Protein AF-A0A7S2XH56-F1 (afdb_monomer)

pLDDT: mean 71.27, std 20.89, range [29.27, 97.31]

Radius of gyration: 26.7 Å; Cα contacts (8 Å, |Δi|>4): 269; chains: 1; bounding box: 73×49×71 Å

Nearest PDB structures (foldseek):
  6hc2-assembly4_S  TM=4.307E-01  e=1.467E+00  Homo sapiens
  4wnd-assembly1_A  TM=3.793E-01  e=2.351E+00  Homo sapiens
  3ro2-assembly1_A  TM=2.977E-01  e=1.668E+00  Mus musculus
  3j8c-assembly1_A  TM=3.455E-01  e=1.741E+00  Homo sapiens

Sequence (340 aa):
AINAATWHARLLELTGRACGARCLLEIKSLASSSSAAAAATAAAEEEDEGGSAAAAAAARHLEMLRDPRLRSRSLEIASEVGAEIARCGGCQESVRWVESLAAECEPHVLRCAIEAVMEALVDHHHPHHHHHHHHDHHHQESPTSPTDIMYAKACELGVVPPIPSGMVRAQIRQAARMHNFKEAELRYDRALADGKMPPGDPRWLPVFRDLIHECAGVGFFDDARRWFARIRADARLAPDAASYEAAVLATDDLARAEALAREMSEDAGHELTAAVCEHVLELCCLHGSHDYDDAGVSSGGSAGSSGSRLSGVRREWKAKLKEISCSGSSAGGPGAGGAG

Foldseek 3Di:
DVVVVVVLVVVLVVVLVVLLVVLVVVLVVVLVPPPVLVVLVVVQVPDPDPPNPVSVLVNVVNVLCVPPVLVVVLSVLLSVLLVLCVVPQLDVVSLVVLVVCCVVDDLSSSQSSLVSNLVSVLVPPPDPDDDDDDDDDDDDDDPPGSNNVNVVSSCVVVSYPPDALVSLLSVLLSCLLVVNNVVSVVSVVVCVVVCNDVQLDQVCLVSLLSNLQSCQVVLVLVSSVVSLVSQVVRPSRDNDLSSLLSNLSSDLDLVVNVVSQCCCCPVVVHQDDLSSLVSSLVSLVVVVVVVPPPPPDDDDDDPPPDVVVSVVSNVVSVVSSVVNVVVVVPPDDDPPDDDD

Structure (mmCIF, N/CA/C/O backbone):
data_AF-A0A7S2XH56-F1
#
_entry.id   AF-A0A7S2XH56-F1
#
loop_
_atom_site.group_PDB
_atom_site.id
_atom_site.type_symbol
_atom_site.label_atom_id
_atom_site.label_alt_id
_atom_site.label_comp_id
_atom_site.label_asym_id
_atom_site.label_entity_id
_atom_site.label_seq_id
_atom_site.pdbx_PDB_ins_code
_atom_site.Cartn_x
_atom_site.Cartn_y
_atom_site.Cartn_z
_atom_site.occupancy
_atom_site.B_iso_or_equiv
_atom_site.auth_seq_id
_atom_site.auth_comp_id
_atom_site.auth_asym_id
_atom_site.auth_atom_id
_atom_site.pdbx_PDB_model_num
ATOM 1 N N . ALA A 1 1 ? 21.230 25.566 29.760 1.00 39.28 1 ALA A N 1
ATOM 2 C CA . ALA A 1 1 ? 20.209 24.674 30.351 1.00 39.28 1 ALA A CA 1
ATOM 3 C C . ALA A 1 1 ? 18.888 25.395 30.658 1.00 39.28 1 ALA A C 1
ATOM 5 O O . ALA A 1 1 ? 17.856 24.917 30.217 1.00 39.28 1 ALA A O 1
ATOM 6 N N . ILE A 1 2 ? 18.886 26.564 31.316 1.00 31.22 2 ILE A N 1
ATOM 7 C CA . ILE A 1 2 ? 17.643 27.251 31.746 1.00 31.22 2 ILE A CA 1
ATOM 8 C C . ILE A 1 2 ? 16.814 27.858 30.585 1.00 31.22 2 ILE A C 1
ATOM 10 O O . ILE A 1 2 ? 15.604 27.975 30.704 1.00 31.22 2 ILE A O 1
ATOM 14 N N . ASN A 1 3 ? 17.401 28.150 29.416 1.00 35.34 3 ASN A N 1
ATOM 15 C CA . ASN A 1 3 ? 16.640 28.702 28.277 1.00 35.34 3 ASN A CA 1
ATOM 16 C C . ASN A 1 3 ? 15.900 27.656 27.420 1.00 35.34 3 ASN A C 1
ATOM 18 O O . ASN A 1 3 ? 14.903 28.001 26.798 1.00 35.34 3 ASN A O 1
ATOM 22 N N . ALA A 1 4 ? 16.332 26.391 27.395 1.00 29.27 4 ALA A N 1
ATOM 23 C CA . ALA A 1 4 ? 15.693 25.360 26.566 1.00 29.27 4 ALA A CA 1
ATOM 24 C C . ALA A 1 4 ? 14.376 24.857 27.180 1.00 29.27 4 ALA A C 1
ATOM 26 O O . ALA A 1 4 ? 13.398 24.678 26.462 1.00 29.27 4 ALA A O 1
ATOM 27 N N . ALA A 1 5 ? 14.323 24.711 28.509 1.00 29.47 5 ALA A N 1
ATOM 28 C CA . ALA A 1 5 ? 13.118 24.291 29.228 1.00 29.47 5 ALA A CA 1
ATOM 29 C C . ALA A 1 5 ? 11.992 25.336 29.134 1.00 29.47 5 ALA A C 1
ATOM 31 O O . ALA A 1 5 ? 10.834 24.989 28.916 1.00 29.47 5 ALA A O 1
ATOM 32 N N . THR A 1 6 ? 12.337 26.624 29.208 1.00 31.77 6 THR A N 1
ATOM 33 C CA . THR A 1 6 ? 11.374 27.729 29.091 1.00 31.77 6 THR A CA 1
ATOM 34 C C . THR A 1 6 ? 10.823 27.860 27.670 1.00 31.77 6 THR A C 1
ATOM 36 O O . THR A 1 6 ? 9.649 28.174 27.499 1.00 31.77 6 THR A O 1
ATOM 39 N N . TRP A 1 7 ? 11.637 27.568 26.647 1.00 32.09 7 TRP A N 1
ATOM 40 C CA . TRP A 1 7 ? 11.180 27.501 25.255 1.00 32.09 7 TRP A CA 1
ATOM 41 C C . TRP A 1 7 ? 10.295 26.280 24.991 1.00 32.09 7 TRP A C 1
ATOM 43 O O . TRP A 1 7 ? 9.262 26.432 24.350 1.00 32.09 7 TRP A O 1
ATOM 53 N N . HIS A 1 8 ? 10.633 25.107 25.538 1.00 32.94 8 HIS A N 1
ATOM 54 C CA . HIS A 1 8 ? 9.817 23.892 25.418 1.00 32.94 8 HIS A CA 1
ATOM 55 C C . HIS A 1 8 ? 8.444 24.054 26.090 1.00 32.94 8 HIS A C 1
ATOM 57 O O . HIS A 1 8 ? 7.424 23.730 25.492 1.00 32.94 8 HIS A O 1
ATOM 63 N N . ALA A 1 9 ? 8.401 24.642 27.291 1.00 33.31 9 ALA A N 1
ATOM 64 C CA . ALA A 1 9 ? 7.154 24.932 27.999 1.00 33.31 9 ALA A CA 1
ATOM 65 C C . ALA A 1 9 ? 6.274 25.943 27.242 1.00 33.31 9 ALA A C 1
ATOM 67 O O . ALA A 1 9 ? 5.059 25.778 27.177 1.00 33.31 9 ALA A O 1
ATOM 68 N N . ARG A 1 10 ? 6.885 26.958 26.612 1.00 32.28 10 ARG A N 1
ATOM 69 C CA . ARG A 1 10 ? 6.166 27.947 25.794 1.00 32.28 10 ARG A CA 1
ATOM 70 C C . ARG A 1 10 ? 5.665 27.354 24.476 1.00 32.28 10 ARG A C 1
ATOM 72 O O . ARG A 1 10 ? 4.589 27.728 24.024 1.00 32.28 10 ARG A O 1
ATOM 79 N N . LEU A 1 11 ? 6.421 26.431 23.874 1.00 31.81 11 LEU A N 1
ATOM 80 C CA . LEU A 1 11 ? 6.002 25.697 22.680 1.00 31.81 11 LEU A CA 1
ATOM 81 C C . LEU A 1 11 ? 4.800 24.797 22.995 1.00 31.81 11 LEU A C 1
ATOM 83 O O . LEU A 1 11 ? 3.824 24.844 22.262 1.00 31.81 11 LEU A O 1
ATOM 87 N N . LEU A 1 12 ? 4.840 24.072 24.120 1.00 37.41 12 LEU A N 1
ATOM 88 C CA . LEU A 1 12 ? 3.746 23.220 24.607 1.00 37.41 12 LEU A CA 1
ATOM 89 C C . LEU A 1 12 ? 2.485 24.024 24.975 1.00 37.41 12 LEU A C 1
ATOM 91 O O . LEU A 1 12 ? 1.369 23.598 24.687 1.00 37.41 12 LEU A O 1
ATOM 95 N N . GLU A 1 13 ? 2.644 25.217 25.558 1.00 38.16 13 GLU A N 1
ATOM 96 C CA . GLU A 1 13 ? 1.531 26.137 25.836 1.00 38.16 13 GLU A CA 1
ATOM 97 C C . GLU A 1 13 ? 0.882 26.661 24.538 1.00 38.16 13 GLU A C 1
ATOM 99 O O . GLU A 1 13 ? -0.341 26.813 24.459 1.00 38.16 13 GLU A O 1
ATOM 104 N N . LEU A 1 14 ? 1.686 26.913 23.498 1.00 31.86 14 LEU A N 1
ATOM 105 C CA . LEU A 1 14 ? 1.215 27.388 22.194 1.00 31.86 14 LEU A CA 1
ATOM 106 C C . LEU A 1 14 ? 0.572 26.270 21.360 1.00 31.86 14 LEU A C 1
ATOM 108 O O . LEU A 1 14 ? -0.476 26.506 20.756 1.00 31.86 14 LEU A O 1
ATOM 112 N N . THR A 1 15 ? 1.130 25.057 21.360 1.00 39.41 15 THR A N 1
ATOM 113 C CA . THR A 1 15 ? 0.555 23.898 20.655 1.00 39.41 15 THR A CA 1
ATOM 114 C C . THR A 1 15 ? -0.713 23.394 21.341 1.00 39.41 15 THR A C 1
ATOM 116 O O . THR A 1 15 ? -1.688 23.106 20.652 1.00 39.41 15 THR A O 1
ATOM 119 N N . GLY A 1 16 ? -0.772 23.390 22.678 1.00 38.41 16 GLY A N 1
ATOM 120 C CA . GLY A 1 16 ? -1.982 23.042 23.434 1.00 38.41 16 GLY A CA 1
ATOM 121 C C . GLY A 1 16 ? -3.149 24.004 23.176 1.00 38.41 16 GLY A C 1
ATOM 122 O O . GLY A 1 16 ? -4.276 23.569 22.937 1.00 38.41 16 GLY A O 1
ATOM 123 N N . ARG A 1 17 ? -2.884 25.319 23.120 1.00 38.81 17 ARG A N 1
ATOM 124 C CA . ARG A 1 17 ? -3.907 26.324 22.768 1.00 38.81 17 ARG A CA 1
ATOM 125 C C . ARG A 1 17 ? -4.339 26.246 21.303 1.00 38.81 17 ARG A C 1
ATOM 127 O O . ARG A 1 17 ? -5.516 26.457 21.019 1.00 38.81 17 ARG A O 1
ATOM 134 N N . ALA A 1 18 ? -3.426 25.932 20.383 1.00 35.69 18 ALA A N 1
ATOM 135 C CA . ALA A 1 18 ? -3.739 25.787 18.961 1.00 35.69 18 ALA A CA 1
ATOM 136 C C . ALA A 1 18 ? -4.541 24.505 18.658 1.00 35.69 18 ALA A C 1
ATOM 138 O O . ALA A 1 18 ? -5.512 24.573 17.904 1.00 35.69 18 ALA A O 1
ATOM 139 N N . CYS A 1 19 ? -4.201 23.371 19.288 1.00 41.38 19 CYS A N 1
ATOM 140 C CA . CYS A 1 19 ? -4.970 22.122 19.200 1.00 41.38 19 CYS A CA 1
ATOM 141 C C . CYS A 1 19 ? -6.375 22.288 19.782 1.00 41.38 19 CYS A C 1
ATOM 143 O O . CYS A 1 19 ? -7.353 21.938 19.121 1.00 41.38 19 CYS A O 1
ATOM 145 N N . GLY A 1 20 ? -6.484 22.903 20.966 1.00 37.25 20 GLY A N 1
ATOM 146 C CA . GLY A 1 20 ? -7.775 23.229 21.569 1.00 37.25 20 GLY A CA 1
ATOM 147 C C . GLY A 1 20 ? -8.611 24.133 20.663 1.00 37.25 20 GLY A C 1
ATOM 148 O O . GLY A 1 20 ? -9.759 23.818 20.373 1.00 37.25 20 GLY A O 1
ATOM 149 N N . ALA A 1 21 ? -8.034 25.217 20.134 1.00 36.38 21 ALA A N 1
ATOM 150 C CA . ALA A 1 21 ? -8.749 26.151 19.265 1.00 36.38 21 ALA A CA 1
ATOM 151 C C . ALA A 1 21 ? -9.196 25.530 17.929 1.00 36.38 21 ALA A C 1
ATOM 153 O O . ALA A 1 21 ? -10.299 25.825 17.473 1.00 36.38 21 ALA A O 1
ATOM 154 N N . ARG A 1 22 ? -8.383 24.665 17.306 1.00 39.88 22 ARG A N 1
ATOM 155 C CA . ARG A 1 22 ? -8.721 24.018 16.028 1.00 39.88 22 ARG A CA 1
ATOM 156 C C . ARG A 1 22 ? -9.762 22.910 16.194 1.00 39.88 22 ARG A C 1
ATOM 158 O O . ARG A 1 22 ? -10.745 22.929 15.459 1.00 39.88 22 ARG A O 1
ATOM 165 N N . CYS A 1 23 ? -9.630 22.055 17.213 1.00 41.91 23 CYS A N 1
ATOM 166 C CA . CYS A 1 23 ? -10.673 21.083 17.570 1.00 41.91 23 CYS A CA 1
ATOM 167 C C . CYS A 1 23 ? -11.991 21.799 17.905 1.00 41.91 23 CYS A C 1
ATOM 169 O O . CYS A 1 23 ? -13.058 21.410 17.439 1.00 41.91 23 CYS A O 1
ATOM 171 N N . LEU A 1 24 ? -11.927 22.917 18.641 1.00 41.28 24 LEU A N 1
ATOM 172 C CA . LEU A 1 24 ? -13.093 23.756 18.929 1.00 41.28 24 LEU A CA 1
ATOM 173 C C . LEU A 1 24 ? -13.730 24.356 17.665 1.00 41.28 24 LEU A C 1
ATOM 175 O O . LEU A 1 24 ? -14.943 24.559 17.655 1.00 41.28 24 LEU A O 1
ATOM 179 N N . LEU A 1 25 ? -12.955 24.663 16.621 1.00 43.69 25 LEU A N 1
ATOM 180 C CA . LEU A 1 25 ? -13.459 25.214 15.357 1.00 43.69 25 LEU A CA 1
ATOM 181 C C . LEU A 1 25 ? -14.092 24.138 14.463 1.00 43.69 25 LEU A C 1
ATOM 183 O O . LEU A 1 25 ? -15.170 24.381 13.924 1.00 43.69 25 LEU A O 1
ATOM 187 N N . GLU A 1 26 ? -13.492 22.950 14.357 1.00 43.31 26 GLU A N 1
ATOM 188 C CA . GLU A 1 26 ? -14.072 21.813 13.622 1.00 43.31 26 GLU A CA 1
ATOM 189 C C . GLU A 1 26 ? -15.348 21.296 14.295 1.00 43.31 26 GLU A C 1
ATOM 191 O O . GLU A 1 26 ? -16.372 21.134 13.632 1.00 43.31 26 GLU A O 1
ATOM 196 N N . ILE A 1 27 ? -15.357 21.174 15.626 1.00 41.03 27 ILE A N 1
ATOM 197 C CA . ILE A 1 27 ? -16.551 20.779 16.386 1.00 41.03 27 ILE A CA 1
ATOM 198 C C . ILE A 1 27 ? -17.651 21.851 16.288 1.00 41.03 27 ILE A C 1
ATOM 200 O O . ILE A 1 27 ? -18.831 21.519 16.156 1.00 41.03 27 ILE A O 1
ATOM 204 N N . LYS A 1 28 ? -17.304 23.149 16.302 1.00 42.38 28 LYS A N 1
ATOM 205 C CA . LYS A 1 28 ? -18.276 24.236 16.063 1.00 42.38 28 LYS A CA 1
ATOM 206 C C . LYS A 1 28 ? -18.843 24.216 14.642 1.00 42.38 28 LYS A C 1
ATOM 208 O O . LYS A 1 28 ? -20.026 24.507 14.488 1.00 42.38 28 LYS A O 1
ATOM 213 N N . SER A 1 29 ? -18.027 23.876 13.644 1.00 44.28 29 SER A N 1
ATOM 214 C CA . SER A 1 29 ? -18.429 23.742 12.237 1.00 44.28 29 SER A CA 1
ATOM 215 C C . SER A 1 29 ? -19.391 22.567 12.025 1.00 44.28 29 SER A C 1
ATOM 217 O O . SER A 1 29 ? -20.432 22.712 11.390 1.00 44.28 29 SER A O 1
ATOM 219 N N . LEU A 1 30 ? -19.106 21.416 12.641 1.00 42.50 30 LEU A N 1
ATOM 220 C CA . LEU A 1 30 ? -19.991 20.249 12.598 1.00 42.50 30 LEU A CA 1
ATOM 221 C C . LEU A 1 30 ? -21.328 20.529 13.303 1.00 42.50 30 LEU A C 1
ATOM 223 O O . LEU A 1 30 ? -22.391 20.172 12.793 1.00 42.50 30 LEU A O 1
ATOM 227 N N . ALA A 1 31 ? -21.295 21.243 14.431 1.00 43.03 31 ALA A N 1
ATOM 228 C CA . ALA A 1 31 ? -22.482 21.559 15.222 1.00 43.03 31 ALA A CA 1
ATOM 229 C C . ALA A 1 31 ? -23.396 22.649 14.629 1.00 43.03 31 ALA A C 1
ATOM 231 O O . ALA A 1 31 ? -24.555 22.740 15.036 1.00 43.03 31 ALA A O 1
ATOM 232 N N . SER A 1 32 ? -22.913 23.489 13.708 1.00 43.78 32 SER A N 1
ATOM 233 C CA . SER A 1 32 ? -23.738 24.498 13.024 1.00 43.78 32 SER A CA 1
ATOM 234 C C . SER A 1 32 ? -24.498 23.936 11.815 1.00 43.78 32 SER A C 1
ATOM 236 O O . SER A 1 32 ? -25.413 24.589 11.312 1.00 43.78 32 SER A O 1
ATOM 238 N N . SER A 1 33 ? -24.186 22.709 11.383 1.00 46.59 33 SER A N 1
ATOM 239 C CA . SER A 1 33 ? -24.903 22.015 10.311 1.00 46.59 33 SER A CA 1
ATOM 240 C C . SER A 1 33 ? -26.090 21.206 10.863 1.00 46.59 33 SER A C 1
ATOM 242 O O . SER A 1 33 ? -25.990 20.027 11.197 1.00 46.59 33 SER A O 1
ATOM 244 N N . SER A 1 34 ? -27.265 21.837 10.975 1.00 43.75 34 SER A N 1
ATOM 245 C CA . SER A 1 34 ? -28.493 21.155 11.432 1.00 43.75 34 SER A CA 1
ATOM 246 C C . SER A 1 34 ? -28.914 19.976 10.534 1.00 43.75 34 SER A C 1
ATOM 248 O O . SER A 1 34 ? -29.617 19.076 10.993 1.00 43.75 34 SER A O 1
ATOM 250 N N . SER A 1 35 ? -28.445 19.942 9.282 1.00 44.12 35 SER A N 1
ATOM 251 C CA . SER A 1 35 ? -28.720 18.880 8.308 1.00 44.12 35 SER A CA 1
ATOM 252 C C . SER A 1 35 ? -27.944 17.585 8.560 1.00 44.12 35 SER A C 1
ATOM 254 O O . SER A 1 35 ? -28.478 16.514 8.284 1.00 44.12 35 SER A O 1
ATOM 256 N N . ALA A 1 36 ? -26.731 17.643 9.123 1.00 47.22 36 ALA A N 1
ATOM 257 C CA . ALA A 1 36 ? -25.911 16.451 9.357 1.00 47.22 36 ALA A CA 1
ATOM 258 C C . ALA A 1 36 ? -26.473 15.585 10.493 1.00 47.22 36 ALA A C 1
ATOM 260 O O . ALA A 1 36 ? -26.517 14.362 10.392 1.00 47.22 36 ALA A O 1
ATOM 261 N N . ALA A 1 37 ? -26.979 16.227 11.550 1.00 45.69 37 ALA A N 1
ATOM 262 C CA . ALA A 1 37 ? -27.625 15.524 12.651 1.00 45.69 37 ALA A CA 1
ATOM 263 C C . ALA A 1 37 ? -28.953 14.881 12.216 1.00 45.69 37 ALA A C 1
ATOM 265 O O . ALA A 1 37 ? -29.221 13.748 12.592 1.00 45.69 37 ALA A O 1
ATOM 266 N N . ALA A 1 38 ? -29.752 15.566 11.388 1.00 49.72 38 ALA A N 1
ATOM 267 C CA . ALA A 1 38 ? -30.997 15.014 10.849 1.00 49.72 38 ALA A CA 1
ATOM 268 C C . ALA A 1 38 ? -30.753 13.832 9.891 1.00 49.72 38 ALA A C 1
ATOM 270 O O . ALA A 1 38 ? -31.476 12.841 9.947 1.00 49.72 38 ALA A O 1
ATOM 271 N N . ALA A 1 39 ? -29.705 13.902 9.063 1.00 48.81 39 ALA A N 1
ATOM 272 C CA . ALA A 1 39 ? -29.310 12.812 8.171 1.00 48.81 39 ALA A CA 1
ATOM 273 C C . ALA A 1 39 ? -28.804 11.576 8.937 1.00 48.81 39 ALA A C 1
ATOM 275 O O . ALA A 1 39 ? -29.136 10.452 8.571 1.00 48.81 39 ALA A O 1
ATOM 276 N N . ALA A 1 40 ? -28.057 11.771 10.030 1.00 46.66 40 ALA A N 1
ATOM 277 C CA . ALA A 1 40 ? -27.592 10.678 10.886 1.00 46.66 40 ALA A CA 1
ATOM 278 C C . ALA A 1 40 ? -28.737 9.994 11.657 1.00 46.66 40 ALA A C 1
ATOM 280 O O . ALA A 1 40 ? -28.695 8.784 11.860 1.00 46.66 40 ALA A O 1
ATOM 281 N N . THR A 1 41 ? -29.767 10.745 12.071 1.00 48.78 41 THR A N 1
ATOM 282 C CA . THR A 1 41 ? -30.967 10.170 12.703 1.00 48.78 41 THR A CA 1
ATOM 283 C C . THR A 1 41 ? -31.805 9.377 11.699 1.00 48.78 41 THR A C 1
ATOM 285 O O . THR A 1 41 ? -32.216 8.270 12.020 1.00 48.78 41 THR A O 1
ATOM 288 N N . ALA A 1 42 ? -31.986 9.884 10.474 1.00 51.88 42 ALA A N 1
ATOM 289 C CA . ALA A 1 42 ? -32.712 9.172 9.418 1.00 51.88 42 ALA A CA 1
ATOM 290 C C . ALA A 1 42 ? -32.008 7.868 8.994 1.00 51.88 42 ALA A C 1
ATOM 292 O O . ALA A 1 42 ? -32.659 6.843 8.830 1.00 51.88 42 ALA A O 1
ATOM 293 N N . ALA A 1 43 ? -30.674 7.876 8.901 1.00 49.47 43 ALA A N 1
ATOM 294 C CA . ALA A 1 43 ? -29.891 6.676 8.596 1.00 49.47 43 ALA A CA 1
ATOM 295 C C . ALA A 1 43 ? -29.942 5.610 9.711 1.00 49.47 43 ALA A C 1
ATOM 297 O O . ALA A 1 43 ? -29.746 4.431 9.440 1.00 49.47 43 ALA A O 1
ATOM 298 N N . ALA A 1 44 ? -30.214 6.003 10.961 1.00 49.47 44 ALA A N 1
ATOM 299 C CA . ALA A 1 44 ? -30.345 5.074 12.084 1.00 49.47 44 ALA A CA 1
ATOM 300 C C . ALA A 1 44 ? -31.718 4.375 12.147 1.00 49.47 44 ALA A C 1
ATOM 302 O O . ALA A 1 44 ? -31.840 3.367 12.841 1.00 49.47 44 ALA A O 1
ATOM 303 N N . GLU A 1 45 ? -32.738 4.894 11.453 1.00 51.25 45 GLU A N 1
ATOM 304 C CA . GLU A 1 45 ? -34.091 4.315 11.413 1.00 51.25 45 GLU A CA 1
ATOM 305 C C . GLU A 1 45 ? -34.278 3.282 10.282 1.00 51.25 45 GLU A C 1
ATOM 307 O O . GLU A 1 45 ? -35.229 2.505 10.336 1.00 51.25 45 GLU A O 1
ATOM 312 N N . GLU A 1 46 ? -33.375 3.224 9.292 1.00 50.19 46 GLU A N 1
ATOM 313 C CA . GLU A 1 46 ? -33.489 2.327 8.124 1.00 50.19 46 GLU A CA 1
ATOM 314 C C . GLU A 1 46 ? -32.712 0.994 8.227 1.00 50.19 46 GLU A C 1
ATOM 316 O O . GLU A 1 46 ? -32.915 0.125 7.378 1.00 50.19 46 GLU A O 1
ATOM 321 N N . GLU A 1 47 ? -31.858 0.769 9.237 1.00 42.03 47 GLU A N 1
ATOM 322 C CA . GLU A 1 47 ? -31.028 -0.452 9.305 1.00 42.03 47 GLU A CA 1
ATOM 323 C C . GLU A 1 47 ? -31.545 -1.536 10.273 1.00 42.03 47 GLU A C 1
ATOM 325 O O . GLU A 1 47 ? -31.658 -1.342 11.485 1.00 42.03 47 GLU A O 1
ATOM 330 N N . ASP A 1 48 ? -31.792 -2.717 9.698 1.00 41.41 48 ASP A N 1
ATOM 331 C CA . ASP A 1 48 ? -32.301 -3.941 10.321 1.00 41.41 48 ASP A CA 1
ATOM 332 C C . ASP A 1 48 ? -31.248 -4.639 11.219 1.00 41.41 48 ASP A C 1
ATOM 334 O O . ASP A 1 48 ? -30.081 -4.783 10.852 1.00 41.41 48 ASP A O 1
ATOM 338 N N . GLU A 1 49 ? -31.699 -5.019 12.420 1.00 44.06 49 GLU A N 1
ATOM 339 C CA . GLU A 1 49 ? -31.165 -5.812 13.557 1.00 44.06 49 GLU A CA 1
ATOM 340 C C . GLU A 1 49 ? -29.648 -5.951 13.888 1.00 44.06 49 GLU A C 1
ATOM 342 O O . GLU A 1 49 ? -29.318 -6.486 14.948 1.00 44.06 49 GLU A O 1
ATOM 347 N N . GLY A 1 50 ? -28.697 -5.411 13.116 1.00 43.50 50 GLY A N 1
ATOM 348 C CA . GLY A 1 50 ? -27.246 -5.519 13.383 1.00 43.50 50 GLY A CA 1
ATOM 349 C C . GLY A 1 50 ? -26.494 -4.199 13.621 1.00 43.50 50 GLY A C 1
ATOM 350 O O . GLY A 1 50 ? -25.446 -4.199 14.269 1.00 43.50 50 GLY A O 1
ATOM 351 N N . GLY A 1 51 ? -27.021 -3.064 13.143 1.00 44.69 51 GLY A N 1
ATOM 352 C CA . GLY A 1 51 ? -26.375 -1.735 13.207 1.00 44.69 51 GLY A CA 1
ATOM 353 C C . GLY A 1 51 ? -26.639 -0.920 14.488 1.00 44.69 51 GLY A C 1
ATOM 354 O O . GLY A 1 51 ? -26.045 0.137 14.712 1.00 44.69 51 GLY A O 1
ATOM 355 N N . SER A 1 52 ? -27.506 -1.419 15.373 1.00 52.19 52 SER A N 1
ATOM 356 C CA . SER A 1 52 ? -28.197 -0.616 16.396 1.00 52.19 52 SER A CA 1
ATOM 357 C C . SER A 1 52 ? -27.300 -0.018 17.496 1.00 52.19 52 SER A C 1
ATOM 359 O O . SER A 1 52 ? -27.489 1.131 17.890 1.00 52.19 52 SER A O 1
ATOM 361 N N . ALA A 1 53 ? -26.276 -0.722 17.993 1.00 46.81 53 ALA A N 1
ATOM 362 C CA . ALA A 1 53 ? -25.539 -0.246 19.174 1.00 46.81 53 ALA A CA 1
ATOM 363 C C . ALA A 1 53 ? -24.598 0.937 18.881 1.00 46.81 53 ALA A C 1
ATOM 365 O O . ALA A 1 53 ? -24.524 1.883 19.671 1.00 46.81 53 ALA A O 1
ATOM 366 N N . ALA A 1 54 ? -23.892 0.896 17.748 1.00 42.44 54 ALA A N 1
ATOM 367 C CA . ALA A 1 54 ? -22.960 1.945 17.341 1.00 42.44 54 ALA A CA 1
ATOM 368 C C . ALA A 1 54 ? -23.702 3.180 16.814 1.00 42.44 54 ALA A C 1
ATOM 370 O O . ALA A 1 54 ? -23.367 4.295 17.212 1.00 42.44 54 ALA A O 1
ATOM 371 N N . ALA A 1 55 ? -24.757 2.989 16.014 1.00 46.09 55 ALA A N 1
ATOM 372 C CA . ALA A 1 55 ? -25.615 4.075 15.547 1.00 46.09 55 ALA A CA 1
ATOM 373 C C . ALA A 1 55 ? -26.359 4.750 16.712 1.00 46.09 55 ALA A C 1
ATOM 375 O O . ALA A 1 55 ? -26.345 5.973 16.821 1.00 46.09 55 ALA A O 1
ATOM 376 N N . ALA A 1 56 ? -26.900 3.984 17.668 1.00 52.03 56 ALA A N 1
ATOM 377 C CA . ALA A 1 56 ? -27.508 4.552 18.872 1.00 52.03 56 ALA A CA 1
ATOM 378 C C . ALA A 1 56 ? -26.478 5.224 19.796 1.00 52.03 56 ALA A C 1
ATOM 380 O O . ALA A 1 56 ? -26.810 6.171 20.509 1.00 52.03 56 ALA A O 1
ATOM 381 N N . ALA A 1 57 ? -25.227 4.752 19.834 1.00 51.19 57 ALA A N 1
ATOM 382 C CA . ALA A 1 57 ? -24.149 5.445 20.541 1.00 51.19 57 ALA A CA 1
ATOM 383 C C . ALA A 1 57 ? -23.789 6.774 19.855 1.00 51.19 57 ALA A C 1
ATOM 385 O O . ALA A 1 57 ? -23.678 7.784 20.543 1.00 51.19 57 ALA A O 1
ATOM 386 N N . ALA A 1 58 ? -23.693 6.799 18.523 1.00 49.94 58 ALA A N 1
ATOM 387 C CA . ALA A 1 58 ? -23.429 8.003 17.737 1.00 49.94 58 ALA A CA 1
ATOM 388 C C . ALA A 1 58 ? -24.587 9.016 17.797 1.00 49.94 58 ALA A C 1
ATOM 390 O O . ALA A 1 58 ? -24.354 10.211 17.948 1.00 49.94 58 ALA A O 1
ATOM 391 N N . ALA A 1 59 ? -25.841 8.560 17.768 1.00 59.88 59 ALA A N 1
ATOM 392 C CA . ALA A 1 59 ? -27.016 9.413 17.928 1.00 59.88 59 ALA A CA 1
ATOM 393 C C . ALA A 1 59 ? -27.088 10.020 19.339 1.00 59.88 59 ALA A C 1
ATOM 395 O O . ALA A 1 59 ? -27.295 11.222 19.480 1.00 59.88 59 ALA A O 1
ATOM 396 N N . ARG A 1 60 ? -26.822 9.225 20.389 1.00 61.91 60 ARG A N 1
ATOM 397 C CA . ARG A 1 60 ? -26.686 9.738 21.767 1.00 61.91 60 ARG A CA 1
ATOM 398 C C . ARG A 1 60 ? -25.521 10.718 21.904 1.00 61.91 60 ARG A C 1
ATOM 400 O O . ARG A 1 60 ? -25.645 11.697 22.630 1.00 61.91 60 ARG A O 1
ATOM 407 N N . HIS A 1 61 ? -24.421 10.485 21.189 1.00 60.50 61 HIS A N 1
ATOM 408 C CA . HIS A 1 61 ? -23.275 11.391 21.136 1.00 60.50 61 HIS A CA 1
ATOM 409 C C . HIS A 1 61 ? -23.646 12.732 20.483 1.00 60.50 61 HIS A C 1
ATOM 411 O O . HIS A 1 61 ? -23.378 13.786 21.053 1.00 60.50 61 HIS A O 1
ATOM 417 N N . LEU A 1 62 ? -24.325 12.711 19.332 1.00 63.22 62 LEU A N 1
ATOM 418 C CA . LEU A 1 62 ? -24.801 13.918 18.648 1.00 63.22 62 LEU A CA 1
ATOM 419 C C . LEU A 1 62 ? -25.840 14.685 19.477 1.00 63.22 62 LEU A C 1
ATOM 421 O O . LEU A 1 62 ? -25.785 15.913 19.523 1.00 63.22 62 LEU A O 1
ATOM 425 N N . GLU A 1 63 ? -26.748 13.986 20.159 1.00 67.25 63 GLU A N 1
ATOM 426 C CA . GLU A 1 63 ? -27.751 14.594 21.042 1.00 67.25 63 GLU A CA 1
ATOM 427 C C . GLU A 1 63 ? -27.108 15.221 22.288 1.00 67.25 63 GLU A C 1
ATOM 429 O O . GLU A 1 63 ? -27.456 16.329 22.678 1.00 67.25 63 GLU A O 1
ATOM 434 N N . MET A 1 64 ? -26.101 14.574 22.876 1.00 66.75 64 MET A N 1
ATOM 435 C CA . MET A 1 64 ? -25.349 15.113 24.015 1.00 66.75 64 MET A CA 1
ATOM 436 C C . MET A 1 64 ? -24.510 16.328 23.624 1.00 66.75 64 MET A C 1
ATOM 438 O O . MET A 1 64 ? -24.484 17.317 24.357 1.00 66.75 64 MET A O 1
ATOM 442 N N . LEU A 1 65 ? -23.909 16.317 22.429 1.00 62.31 65 LEU A N 1
ATOM 443 C CA . LEU A 1 65 ? -23.274 17.513 21.898 1.00 62.31 65 LEU A CA 1
ATOM 444 C C . LEU A 1 65 ? -24.288 18.655 21.775 1.00 62.31 65 LEU A C 1
ATOM 446 O O . LEU A 1 65 ? -23.870 19.798 21.896 1.00 62.31 65 LEU A O 1
ATOM 450 N N . ARG A 1 66 ? -25.600 18.430 21.606 1.00 75.94 66 ARG A N 1
ATOM 451 C CA . ARG A 1 66 ? -26.592 19.526 21.611 1.00 75.94 66 ARG A CA 1
ATOM 452 C C . ARG A 1 66 ? -26.733 20.217 22.972 1.00 75.94 66 ARG A C 1
ATOM 454 O O . ARG A 1 66 ? -27.090 21.394 22.961 1.00 75.94 66 ARG A O 1
ATOM 461 N N . ASP A 1 67 ? -26.397 19.572 24.095 1.00 78.69 67 ASP A N 1
ATOM 462 C CA . ASP A 1 67 ? -26.344 20.225 25.410 1.00 78.69 67 ASP A CA 1
ATOM 463 C C . ASP A 1 67 ? -25.041 21.045 25.554 1.00 78.69 67 ASP A C 1
ATOM 465 O O . ASP A 1 67 ? -23.942 20.482 25.649 1.00 78.69 67 ASP A O 1
ATOM 469 N N . PRO A 1 68 ? -25.118 22.390 25.612 1.00 76.44 68 PRO A N 1
ATOM 470 C CA . PRO A 1 68 ? -23.937 23.244 25.706 1.00 76.44 68 PRO A CA 1
ATOM 471 C C . PRO A 1 68 ? -23.100 23.001 26.966 1.00 76.44 68 PRO A C 1
ATOM 473 O O . PRO A 1 68 ? -21.901 23.285 26.951 1.00 76.44 68 PRO A O 1
ATOM 476 N N . ARG A 1 69 ? -23.699 22.492 28.052 1.00 80.69 69 ARG A N 1
ATOM 477 C CA . ARG A 1 69 ? -23.005 22.221 29.319 1.00 80.69 69 ARG A CA 1
ATOM 478 C C . ARG A 1 69 ? -22.170 20.955 29.220 1.00 80.69 69 ARG A C 1
ATOM 480 O O . ARG A 1 69 ? -20.989 20.999 29.551 1.00 80.69 69 ARG A O 1
ATOM 487 N N . LEU A 1 70 ? -22.753 19.870 28.708 1.00 75.69 70 LEU A N 1
ATOM 488 C CA . LEU A 1 70 ? -22.035 18.610 28.496 1.00 75.69 70 LEU A CA 1
ATOM 489 C C . LEU A 1 70 ? -20.934 18.780 27.452 1.00 75.69 70 LEU A C 1
ATOM 491 O O . LEU A 1 70 ? -19.812 18.342 27.686 1.00 75.69 70 LEU A O 1
ATOM 495 N N . ARG A 1 71 ? -21.206 19.523 26.371 1.00 76.25 71 ARG A N 1
ATOM 496 C CA . ARG A 1 71 ? -20.195 19.878 25.367 1.00 76.25 71 ARG A CA 1
ATOM 497 C C . ARG A 1 71 ? -19.039 20.682 25.966 1.00 76.25 71 ARG A C 1
ATOM 499 O O . ARG A 1 71 ? -17.879 20.391 25.695 1.00 76.25 71 ARG A O 1
ATOM 506 N N . SER A 1 72 ? -19.336 21.705 26.770 1.00 77.31 72 SER A N 1
ATOM 507 C CA . SER A 1 72 ? -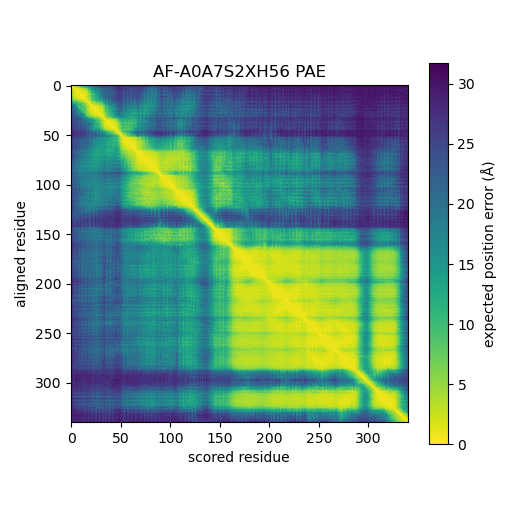18.288 22.503 27.427 1.00 77.31 72 SER A CA 1
ATOM 508 C C . SER A 1 72 ? -17.456 21.638 28.369 1.00 77.31 72 SER A C 1
ATOM 510 O O . SER A 1 72 ? -16.231 21.680 28.309 1.00 77.31 72 SER A O 1
ATOM 512 N N . ARG A 1 73 ? -18.110 20.780 29.161 1.00 80.88 73 ARG A N 1
ATOM 513 C CA . ARG A 1 73 ? -17.422 19.893 30.099 1.00 80.88 73 ARG A CA 1
ATOM 514 C C . ARG A 1 73 ? -16.578 18.830 29.396 1.00 80.88 73 ARG A C 1
ATOM 516 O O . ARG A 1 73 ? -15.463 18.573 29.830 1.00 80.88 73 ARG A O 1
ATOM 523 N N . SER A 1 74 ? -17.057 18.242 28.298 1.00 72.19 74 SER A N 1
ATOM 524 C CA . SER A 1 74 ? -16.280 17.269 27.521 1.00 72.19 74 SER A CA 1
ATOM 525 C C . SER A 1 74 ? -15.044 17.907 26.886 1.00 72.19 74 SER A C 1
ATOM 527 O O . SER A 1 74 ? -13.994 17.278 26.827 1.00 72.19 74 SER A O 1
ATOM 529 N N . LEU A 1 75 ? -15.147 19.162 26.435 1.00 73.38 75 LEU A N 1
ATOM 530 C CA . LEU A 1 75 ? -14.022 19.924 25.885 1.00 73.38 75 LEU A CA 1
ATOM 531 C C . LEU A 1 75 ? -13.006 20.323 26.962 1.00 73.38 75 LEU A C 1
ATOM 533 O O . LEU A 1 75 ? -11.805 20.254 26.710 1.00 73.38 75 LEU A O 1
ATOM 537 N N . GLU A 1 76 ? -13.471 20.709 28.153 1.00 81.69 76 GLU A N 1
ATOM 538 C CA . GLU A 1 76 ? -12.606 20.931 29.318 1.00 81.69 76 GLU A CA 1
ATOM 539 C C . GLU A 1 76 ? -11.839 19.658 29.665 1.00 81.69 76 GLU A C 1
ATOM 541 O O . GLU A 1 76 ? -10.613 19.685 29.704 1.00 81.69 76 GLU A O 1
ATOM 546 N N . ILE A 1 77 ? -12.540 18.528 29.802 1.00 78.50 77 ILE A N 1
ATOM 547 C CA . ILE A 1 77 ? -11.915 17.235 30.093 1.00 78.50 77 ILE A CA 1
ATOM 548 C C . ILE A 1 77 ? -10.935 16.846 28.983 1.00 78.50 77 ILE A C 1
ATOM 550 O O . ILE A 1 77 ? -9.823 16.434 29.282 1.00 78.50 77 ILE A O 1
ATOM 554 N N . ALA A 1 78 ? -11.281 17.022 27.705 1.00 71.44 78 ALA A N 1
ATOM 555 C CA . ALA A 1 78 ? -10.364 16.744 26.597 1.00 71.44 78 ALA A CA 1
ATOM 556 C C . ALA A 1 78 ? -9.096 17.613 26.673 1.00 71.44 78 ALA A C 1
ATOM 558 O O . ALA A 1 78 ? -7.988 17.127 26.451 1.00 71.44 78 ALA A O 1
ATOM 559 N N . SER A 1 79 ? -9.241 18.890 27.037 1.00 76.19 79 SER A N 1
ATOM 560 C CA . SER A 1 79 ? -8.108 19.789 27.255 1.00 76.19 79 SER A CA 1
ATOM 561 C C . SER A 1 79 ? -7.263 19.373 28.460 1.00 76.19 79 SER A C 1
ATOM 563 O O . SER A 1 79 ? -6.038 19.447 28.386 1.00 76.19 79 SER A O 1
ATOM 565 N N . GLU A 1 80 ? -7.888 18.954 29.560 1.00 82.62 80 GLU A N 1
ATOM 566 C CA . GLU A 1 80 ? -7.199 18.462 30.755 1.00 82.62 80 GLU A CA 1
ATOM 567 C C . GLU A 1 80 ? -6.440 17.161 30.453 1.00 82.62 80 GLU A C 1
ATOM 569 O O . GLU A 1 80 ? -5.261 17.05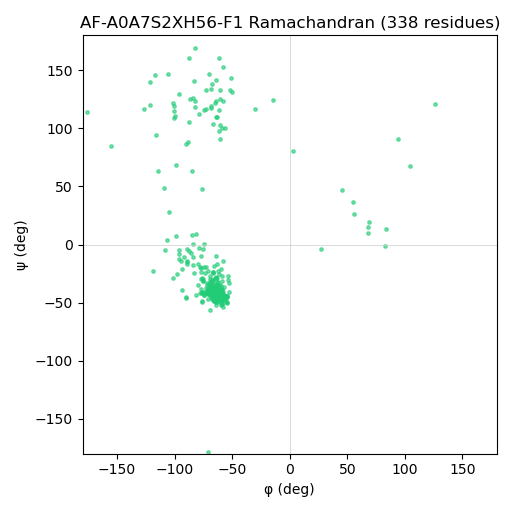2 30.787 1.00 82.62 80 GLU A O 1
ATOM 574 N N . VAL A 1 81 ? -7.068 16.226 29.725 1.00 73.50 81 VAL A N 1
ATOM 575 C CA . VAL A 1 81 ? -6.448 14.974 29.264 1.00 73.50 81 VAL A CA 1
ATOM 576 C C . VAL A 1 81 ? -5.249 15.302 28.381 1.00 73.50 81 VAL A C 1
ATOM 578 O O . VAL A 1 81 ? -4.144 14.851 28.659 1.00 73.50 81 VAL A O 1
ATOM 581 N N . GLY A 1 82 ? -5.419 16.142 27.356 1.00 69.19 82 GLY A N 1
ATOM 582 C CA . GLY A 1 82 ? -4.318 16.546 26.479 1.00 69.19 82 GLY A CA 1
ATOM 583 C C . GLY A 1 82 ? -3.154 17.205 27.233 1.00 69.19 82 GLY A C 1
ATOM 584 O O . GLY A 1 82 ? -1.991 16.909 26.951 1.00 69.19 82 GLY A O 1
ATOM 585 N N . ALA A 1 83 ? -3.449 18.057 28.222 1.00 76.56 83 ALA A N 1
ATOM 586 C CA . ALA A 1 83 ? -2.435 18.707 29.051 1.00 76.56 83 ALA A CA 1
ATOM 587 C C . ALA A 1 83 ? -1.675 17.709 29.938 1.00 76.56 83 ALA A C 1
ATOM 589 O O . ALA A 1 83 ? -0.453 17.803 30.058 1.00 76.56 83 ALA A O 1
ATOM 590 N N . GLU A 1 84 ? -2.371 16.737 30.523 1.00 75.94 84 GLU A N 1
ATOM 591 C CA . GLU A 1 84 ? -1.764 15.720 31.380 1.00 75.94 84 GLU A CA 1
ATOM 592 C C . GLU A 1 84 ? -0.869 14.758 30.587 1.00 75.94 84 GLU A C 1
ATOM 594 O O . GLU A 1 84 ? 0.245 14.442 31.017 1.00 75.94 84 GLU A O 1
ATOM 599 N N . ILE A 1 85 ? -1.300 14.361 29.384 1.00 66.06 85 ILE A N 1
ATOM 600 C CA . ILE A 1 85 ? -0.488 13.564 28.451 1.00 66.06 85 ILE A CA 1
ATOM 601 C C . ILE A 1 85 ? 0.810 14.296 28.119 1.00 66.06 85 ILE A C 1
ATOM 603 O O . ILE A 1 85 ? 1.892 13.710 28.199 1.00 66.06 85 ILE A O 1
ATOM 607 N N . AL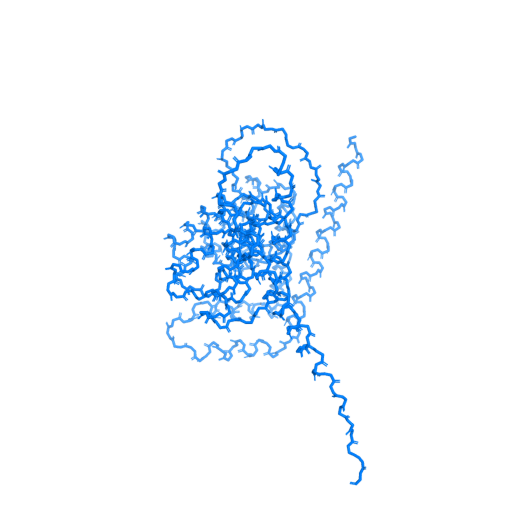A A 1 86 ? 0.708 15.587 27.793 1.00 69.25 86 ALA A N 1
ATOM 608 C CA . ALA A 1 86 ? 1.862 16.423 27.490 1.00 69.25 86 ALA A CA 1
ATOM 609 C C . ALA A 1 86 ? 2.786 16.620 28.706 1.00 69.25 86 ALA A C 1
ATOM 611 O O . ALA A 1 86 ? 4.004 16.675 28.543 1.00 69.25 86 ALA A O 1
ATOM 612 N N . ARG A 1 87 ? 2.226 16.717 29.920 1.00 77.06 87 ARG A N 1
ATOM 613 C CA . ARG A 1 87 ? 2.978 16.938 31.166 1.00 77.06 87 ARG A CA 1
ATOM 614 C C . ARG A 1 87 ? 3.787 15.715 31.587 1.00 77.06 87 ARG A C 1
ATOM 616 O O . ARG A 1 87 ? 4.949 15.853 31.962 1.00 77.06 87 ARG A O 1
ATOM 623 N N . CYS A 1 88 ? 3.165 14.541 31.566 1.00 70.62 88 CYS A N 1
ATOM 624 C CA . CYS A 1 88 ? 3.708 13.346 32.210 1.00 70.62 88 CYS A CA 1
ATOM 625 C C . CYS A 1 88 ? 4.220 12.288 31.235 1.00 70.62 88 CYS A C 1
ATOM 627 O O . CYS A 1 88 ? 4.761 11.274 31.679 1.00 70.62 88 CYS A O 1
ATOM 629 N N . GLY A 1 89 ? 4.040 12.494 29.926 1.00 67.94 89 GLY A N 1
ATOM 630 C CA . GLY A 1 89 ? 4.404 11.502 28.917 1.00 67.94 89 GLY A CA 1
ATOM 631 C C . GLY A 1 89 ? 3.732 10.155 29.188 1.00 67.94 89 GLY A C 1
ATOM 632 O O . GLY A 1 89 ? 4.385 9.129 29.044 1.00 67.94 89 GLY A O 1
ATOM 633 N N . GLY A 1 90 ? 2.478 10.189 29.672 1.00 60.97 90 GLY A N 1
ATOM 634 C CA . GLY A 1 90 ? 1.623 9.062 30.083 1.00 60.97 90 GLY A CA 1
ATOM 635 C C . GLY A 1 90 ? 2.286 7.993 30.962 1.00 60.97 90 GLY A C 1
ATOM 636 O O . GLY A 1 90 ? 2.143 6.793 30.725 1.00 60.97 90 GLY A O 1
ATOM 637 N N . CYS A 1 91 ? 3.001 8.428 31.998 1.00 75.00 91 CYS A N 1
ATOM 638 C CA . CYS A 1 91 ? 3.483 7.557 33.067 1.00 75.00 91 CYS A CA 1
ATOM 639 C C . CYS A 1 91 ? 2.330 7.058 33.975 1.00 75.00 91 CYS A C 1
ATOM 641 O O . CYS A 1 91 ? 1.163 7.402 33.786 1.00 75.00 91 CYS A O 1
ATOM 643 N N . GLN A 1 92 ? 2.645 6.265 35.012 1.00 70.06 92 GLN A N 1
ATOM 644 C CA . GLN A 1 92 ? 1.649 5.779 35.987 1.00 70.06 92 GLN A CA 1
ATOM 645 C C . GLN A 1 92 ? 0.814 6.894 36.643 1.00 70.06 92 GLN A C 1
ATOM 647 O O . GLN A 1 92 ? -0.312 6.633 37.063 1.00 70.06 92 GLN A O 1
ATOM 652 N N . GLU A 1 93 ? 1.336 8.119 36.749 1.00 71.62 93 GLU A N 1
ATOM 653 C CA . GLU A 1 93 ? 0.566 9.248 37.284 1.00 71.62 93 GLU A CA 1
ATOM 654 C C . GLU A 1 93 ? -0.595 9.630 36.364 1.00 71.62 93 GLU A C 1
ATOM 656 O O . GLU A 1 93 ? -1.701 9.834 36.856 1.00 71.62 93 GLU A O 1
ATOM 661 N N . SER A 1 94 ? -0.393 9.620 35.043 1.00 67.88 94 SER A N 1
ATOM 662 C CA . SER A 1 94 ? -1.463 9.879 34.073 1.00 67.88 94 SER A CA 1
ATOM 663 C C . SER A 1 94 ? -2.550 8.806 34.133 1.00 67.88 94 SER A C 1
ATOM 665 O O . SER A 1 94 ? -3.730 9.110 34.009 1.00 67.88 94 SER A O 1
ATOM 667 N N . VAL A 1 95 ? -2.169 7.553 34.399 1.00 68.06 95 VAL A N 1
ATOM 668 C CA . VAL A 1 95 ? -3.114 6.442 34.595 1.00 68.06 95 VAL A CA 1
ATOM 669 C C . VAL A 1 95 ? -3.988 6.673 35.831 1.00 68.06 95 VAL A C 1
ATOM 671 O O . VAL A 1 95 ? -5.211 6.597 35.733 1.00 68.06 95 VAL A O 1
ATOM 674 N N . ARG A 1 96 ? -3.383 7.016 36.977 1.00 74.81 96 ARG A N 1
ATOM 675 C CA . ARG A 1 96 ? -4.125 7.335 38.213 1.00 74.81 96 ARG A CA 1
ATOM 676 C C . ARG A 1 96 ? -5.006 8.569 38.061 1.00 74.81 96 ARG A C 1
ATOM 678 O O . ARG A 1 96 ?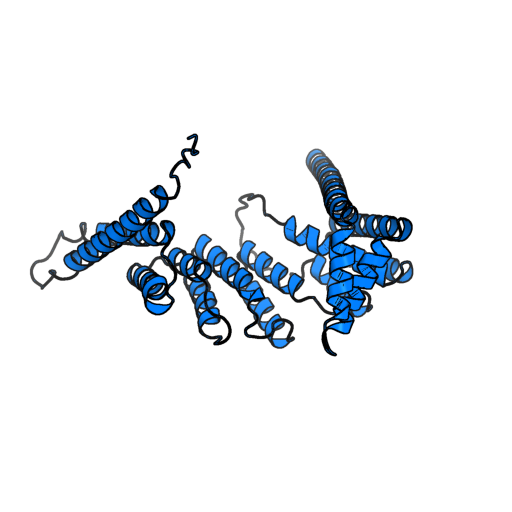 -6.074 8.652 38.659 1.00 74.81 96 ARG A O 1
ATOM 685 N N . TRP A 1 97 ? -4.559 9.533 37.268 1.00 80.56 97 TRP A N 1
ATOM 686 C CA . TRP A 1 97 ? -5.340 10.721 36.966 1.00 80.56 97 TRP A CA 1
ATOM 687 C C . TRP A 1 97 ? -6.582 10.382 36.126 1.00 80.56 97 TRP A C 1
ATOM 689 O O . TRP A 1 97 ? -7.678 10.806 36.483 1.00 80.56 97 TRP A O 1
ATOM 699 N N . VAL A 1 98 ? -6.452 9.533 35.095 1.00 70.38 98 VAL A N 1
ATOM 700 C CA . VAL A 1 98 ? -7.605 9.014 34.331 1.00 70.38 98 VAL A CA 1
ATOM 701 C C . VAL A 1 98 ? -8.559 8.221 35.233 1.00 70.38 98 VAL A C 1
ATOM 703 O O . VAL A 1 98 ? -9.769 8.379 35.106 1.00 70.38 98 VAL A O 1
ATOM 706 N N . GLU A 1 99 ? -8.046 7.414 36.169 1.00 73.62 99 GLU A N 1
ATOM 707 C CA . GLU A 1 99 ? -8.872 6.727 37.179 1.00 73.62 99 GLU A CA 1
ATOM 708 C C . GLU A 1 99 ? -9.652 7.718 38.060 1.00 73.62 99 GLU A C 1
ATOM 710 O O . GLU A 1 99 ? -10.841 7.514 38.306 1.00 73.62 99 GLU A O 1
ATOM 715 N N . SER A 1 100 ? -9.013 8.809 38.497 1.00 80.56 100 SER A N 1
ATOM 716 C CA . SER A 1 100 ? -9.671 9.874 39.267 1.00 80.56 100 SER A CA 1
ATOM 717 C C . SER A 1 100 ? -10.763 10.563 38.449 1.00 80.56 100 SER A C 1
ATOM 719 O O . SER A 1 100 ? -11.876 10.741 38.939 1.00 80.56 100 SER A O 1
ATOM 721 N N . LEU A 1 101 ? -10.494 10.884 37.179 1.00 77.19 101 LEU A N 1
ATOM 722 C CA . LEU A 1 101 ? -11.515 11.457 36.301 1.00 77.19 101 LEU A CA 1
ATOM 723 C C . LEU A 1 101 ? -12.666 10.497 36.036 1.00 77.19 101 LEU A C 1
ATOM 725 O O . LEU A 1 101 ? -13.808 10.940 35.974 1.00 77.19 101 LEU A O 1
ATOM 729 N N . ALA A 1 102 ? -12.391 9.203 35.884 1.00 73.06 102 ALA A N 1
ATOM 730 C CA . ALA A 1 102 ? -13.425 8.191 35.693 1.00 73.06 102 ALA A CA 1
ATOM 731 C C . ALA A 1 102 ? -14.347 8.065 36.913 1.00 73.06 102 ALA A C 1
ATOM 733 O O . ALA A 1 102 ? -15.514 7.717 36.753 1.00 73.06 102 ALA A O 1
ATOM 734 N N . ALA A 1 103 ? -13.849 8.372 38.114 1.00 77.94 103 ALA A N 1
ATOM 735 C CA . ALA A 1 103 ? -14.661 8.418 39.325 1.00 77.94 103 ALA A CA 1
ATOM 736 C C . ALA A 1 103 ? -15.531 9.688 39.421 1.00 77.94 103 ALA A C 1
ATOM 738 O O . ALA A 1 103 ? -16.591 9.656 40.044 1.00 77.94 103 ALA A O 1
ATOM 739 N N . GLU A 1 104 ? -15.094 10.798 38.822 1.00 81.00 104 GLU A N 1
ATOM 740 C CA . GLU A 1 104 ? -15.754 12.109 38.920 1.00 81.00 104 GLU A CA 1
ATOM 741 C 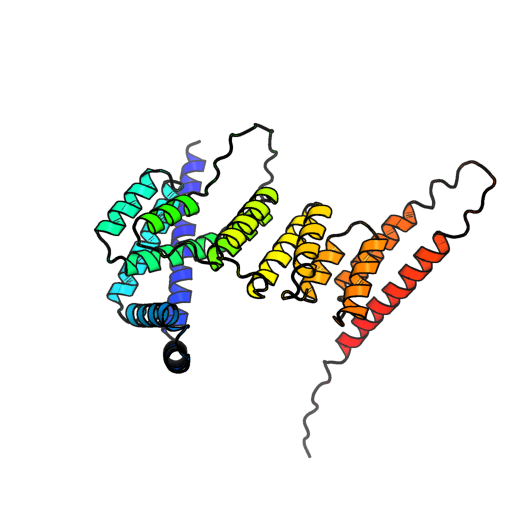C . GLU A 1 104 ? -16.667 12.436 37.730 1.00 81.00 104 GLU A C 1
ATOM 743 O O . GLU A 1 104 ? -17.591 13.242 37.853 1.00 81.00 104 GLU A O 1
ATOM 748 N N . CYS A 1 105 ? -16.407 11.837 36.570 1.00 79.56 105 CYS A N 1
ATOM 749 C CA . CYS A 1 105 ? -17.103 12.127 35.323 1.00 79.56 105 CYS A CA 1
ATOM 750 C C . CYS A 1 105 ? -18.073 11.007 34.957 1.00 79.56 105 CYS A C 1
ATOM 752 O O . CYS A 1 105 ? -17.801 9.825 35.159 1.00 79.56 105 CYS A O 1
ATOM 754 N N . GLU A 1 106 ? -19.190 11.366 34.322 1.00 77.31 106 GLU A N 1
ATOM 755 C CA . GLU A 1 106 ? -20.053 10.357 33.717 1.00 77.31 106 GLU A CA 1
ATOM 756 C C . GLU A 1 106 ? -19.260 9.587 32.637 1.00 77.31 106 GLU A C 1
ATOM 758 O O . GLU A 1 106 ? -18.612 10.223 31.794 1.00 77.31 106 GLU A O 1
ATOM 763 N N . PRO A 1 107 ? -19.307 8.237 32.613 1.00 72.06 107 PRO A N 1
ATOM 764 C CA . PRO A 1 107 ? -18.430 7.415 31.768 1.00 72.06 107 PRO A CA 1
ATOM 765 C C . PRO A 1 107 ? -18.435 7.803 30.285 1.00 72.06 107 PRO A C 1
ATOM 767 O O . PRO A 1 107 ? -17.417 7.736 29.599 1.00 72.06 107 PRO A O 1
ATOM 770 N N . HIS A 1 108 ? -19.581 8.260 29.785 1.00 65.25 108 HIS A N 1
ATOM 771 C CA . HIS A 1 108 ? -19.742 8.656 28.393 1.00 65.25 108 HIS A CA 1
ATOM 772 C C . HIS A 1 108 ? -19.108 10.020 28.065 1.00 65.25 108 HIS A C 1
ATOM 774 O O . HIS A 1 108 ? -18.624 10.192 26.950 1.00 65.25 108 HIS A O 1
ATOM 780 N N . VAL A 1 109 ? -19.056 10.974 29.005 1.00 71.69 109 VAL A N 1
ATOM 781 C CA . VAL A 1 109 ? -18.379 12.273 28.812 1.00 71.69 109 VAL A CA 1
ATOM 782 C C . VAL A 1 109 ? -16.870 12.061 28.728 1.00 71.69 109 VAL A C 1
ATOM 784 O O . VAL A 1 109 ? -16.214 12.584 27.825 1.00 71.69 109 VAL A O 1
ATOM 787 N N . LEU A 1 110 ? -16.334 11.228 29.626 1.00 73.88 110 LEU A N 1
ATOM 788 C CA . LEU A 1 110 ? -14.921 10.862 29.634 1.00 73.88 110 LEU A CA 1
ATOM 789 C C . LEU A 1 110 ? -14.525 10.114 28.355 1.00 73.88 110 LEU A C 1
ATOM 791 O O . LEU A 1 110 ? -13.498 10.420 27.755 1.00 73.88 110 LEU A O 1
ATOM 795 N N . ARG A 1 111 ? -15.376 9.196 27.880 1.00 71.38 111 ARG A N 1
ATOM 796 C CA . ARG A 1 111 ? -15.184 8.503 26.602 1.00 71.38 111 ARG A CA 1
ATOM 797 C C . ARG A 1 111 ? -15.013 9.463 25.425 1.00 71.38 111 ARG A C 1
ATOM 799 O O . ARG A 1 111 ? -14.061 9.315 24.666 1.00 71.38 111 ARG A O 1
ATOM 806 N N . CYS A 1 112 ? -15.909 10.439 25.284 1.00 65.56 112 CYS A N 1
ATOM 807 C CA . CYS A 1 112 ? -15.872 11.384 24.164 1.00 65.56 112 CYS A CA 1
ATOM 808 C C . CYS A 1 112 ? -14.613 12.254 24.200 1.00 65.56 112 CYS A C 1
ATOM 810 O O . CYS A 1 112 ? -14.000 12.512 23.167 1.00 65.56 112 CYS A O 1
ATOM 812 N N . ALA A 1 113 ? -14.213 12.679 25.399 1.00 68.94 113 ALA A N 1
ATOM 813 C CA . ALA A 1 113 ? -12.996 13.449 25.591 1.00 68.94 113 ALA A CA 1
ATOM 814 C C . ALA A 1 113 ? -11.740 12.642 25.229 1.00 68.94 113 ALA A C 1
ATOM 816 O O . ALA A 1 113 ? -10.863 13.157 24.540 1.00 68.94 113 ALA A O 1
ATOM 817 N N . ILE A 1 114 ? -11.673 11.372 25.642 1.00 70.12 114 ILE A N 1
ATOM 818 C CA . ILE A 1 114 ? -10.564 10.478 25.291 1.00 70.12 114 ILE A CA 1
ATOM 819 C C . ILE A 1 114 ? -10.533 10.249 23.776 1.00 70.12 114 ILE A C 1
ATOM 821 O O . ILE A 1 114 ? -9.499 10.489 23.169 1.00 70.12 114 ILE A O 1
ATOM 825 N N . GLU A 1 115 ? -11.642 9.848 23.145 1.00 65.81 115 GLU A N 1
ATOM 826 C CA . GLU A 1 115 ? -11.700 9.596 21.693 1.00 65.81 115 GLU A CA 1
ATOM 827 C C . GLU A 1 115 ? -11.213 10.812 20.877 1.00 65.81 115 GLU A C 1
ATOM 829 O O . GLU A 1 115 ? -10.364 10.650 20.000 1.00 65.81 115 GLU A O 1
ATOM 834 N N . ALA A 1 116 ? -11.646 12.028 21.234 1.00 61.69 116 ALA A N 1
ATOM 835 C CA . ALA A 1 116 ? -11.221 13.262 20.568 1.00 61.69 116 ALA A CA 1
ATOM 836 C C . ALA A 1 116 ? -9.719 13.564 20.735 1.00 61.69 116 ALA A C 1
ATOM 838 O O . ALA A 1 116 ? -9.055 13.981 19.786 1.00 61.69 116 ALA A O 1
ATOM 839 N N . VAL A 1 117 ? -9.160 13.346 21.930 1.00 67.06 117 VAL A N 1
ATOM 840 C CA . VAL A 1 117 ? -7.720 13.543 22.173 1.00 67.06 117 VAL A CA 1
ATOM 841 C C . VAL A 1 117 ? -6.890 12.522 21.401 1.00 67.06 117 VAL A C 1
ATOM 843 O O . VAL A 1 117 ? -5.851 12.875 20.847 1.00 67.06 117 VAL A O 1
ATOM 846 N N . MET A 1 118 ? -7.347 11.271 21.329 1.00 65.19 118 MET A N 1
ATOM 847 C CA . MET A 1 118 ? -6.651 10.211 20.597 1.00 65.19 118 MET A CA 1
ATOM 848 C C . MET A 1 118 ? -6.608 10.510 19.095 1.00 65.19 118 MET A C 1
ATOM 850 O O . MET A 1 118 ? -5.549 10.380 18.486 1.00 65.19 118 MET A O 1
ATOM 854 N N . GLU A 1 119 ? -7.723 10.948 18.505 1.00 59.56 119 GLU A N 1
ATOM 855 C CA . GLU A 1 119 ? -7.788 11.339 17.090 1.00 59.56 119 GLU A CA 1
ATOM 856 C C . GLU A 1 119 ? -6.863 12.531 16.795 1.00 59.56 119 GLU A C 1
ATOM 858 O O . GLU A 1 119 ? -6.028 12.465 15.891 1.00 59.56 119 GLU A O 1
ATOM 863 N N . ALA A 1 120 ? -6.895 13.565 17.642 1.00 59.88 120 ALA A N 1
ATOM 864 C CA . ALA A 1 120 ? -6.013 14.722 17.507 1.00 59.88 120 ALA A CA 1
ATOM 865 C C . ALA A 1 120 ? -4.519 14.364 17.645 1.00 59.88 120 ALA A C 1
ATOM 867 O O . ALA A 1 120 ? -3.684 14.909 16.923 1.00 59.88 120 ALA A O 1
ATOM 868 N N . LEU A 1 121 ? -4.156 13.447 18.551 1.00 59.00 121 LEU A N 1
ATOM 869 C CA . LEU A 1 121 ? -2.771 12.989 18.726 1.00 59.00 121 LEU A CA 1
ATOM 870 C C . LEU A 1 121 ? -2.259 12.208 17.511 1.00 59.00 121 LEU A C 1
ATOM 872 O O . LEU A 1 121 ? -1.095 12.358 17.135 1.00 59.00 121 LEU A O 1
ATOM 876 N N . VAL A 1 122 ? -3.120 11.399 16.891 1.00 57.12 122 VAL A N 1
ATOM 877 C CA . VAL A 1 122 ? -2.792 10.652 15.670 1.00 57.12 122 VAL A CA 1
ATOM 878 C C . VAL A 1 122 ? -2.481 11.606 14.515 1.00 57.12 122 VAL A C 1
ATOM 880 O O . VAL A 1 122 ? -1.485 11.408 13.819 1.00 57.12 122 VAL A O 1
ATOM 883 N N . ASP A 1 123 ? -3.270 12.667 14.347 1.00 51.66 123 ASP A N 1
ATOM 884 C CA . ASP A 1 123 ? -3.082 13.625 13.253 1.00 51.66 123 ASP A CA 1
ATOM 885 C C . ASP A 1 123 ? -1.890 14.573 13.473 1.00 51.66 123 ASP A C 1
ATOM 887 O O . ASP A 1 123 ? -1.245 15.008 12.512 1.00 51.66 123 ASP A O 1
ATOM 891 N N . HIS A 1 124 ? -1.556 14.884 14.732 1.00 52.97 124 HIS A N 1
ATOM 892 C CA . HIS A 1 124 ? -0.485 15.828 15.070 1.00 52.97 124 HIS A CA 1
ATOM 893 C C . HIS A 1 124 ? 0.920 15.209 15.090 1.00 52.97 124 HIS A C 1
ATOM 895 O O . HIS A 1 124 ? 1.907 15.937 14.982 1.00 52.97 124 HIS A O 1
ATOM 901 N N . HIS A 1 125 ? 1.046 13.880 15.165 1.00 52.28 125 HIS A N 1
ATOM 902 C CA . HIS A 1 125 ? 2.331 13.178 15.059 1.00 52.28 125 HIS A CA 1
ATOM 903 C C . HIS A 1 125 ? 2.855 13.082 13.608 1.00 52.28 125 HIS A C 1
ATOM 905 O O . HIS A 1 125 ? 3.318 12.033 13.162 1.00 52.28 125 HIS A O 1
ATOM 911 N N . HIS A 1 126 ? 2.849 14.196 12.870 1.00 41.19 126 HIS A N 1
ATOM 912 C CA . HIS A 1 126 ? 3.770 14.383 11.747 1.00 41.19 126 HIS A CA 1
ATOM 913 C C . HIS A 1 126 ? 5.165 14.682 12.317 1.00 41.19 126 HIS A C 1
ATOM 915 O O . HIS A 1 126 ? 5.333 15.706 12.985 1.00 41.19 126 HIS A O 1
ATOM 921 N N . PRO A 1 127 ? 6.182 13.828 12.103 1.00 42.94 127 PRO A N 1
ATOM 922 C CA . PRO A 1 127 ? 7.519 14.137 12.577 1.00 42.94 127 PRO A CA 1
ATOM 923 C C . PRO A 1 127 ? 8.080 15.317 11.775 1.00 42.94 127 PRO A C 1
ATOM 925 O O . PRO A 1 127 ? 8.306 15.230 10.571 1.00 42.94 127 PRO A O 1
ATOM 928 N N . HIS A 1 128 ? 8.357 16.432 12.451 1.00 35.19 128 HIS A N 1
ATOM 929 C CA . HIS A 1 128 ? 9.365 17.364 11.963 1.00 35.19 128 HIS A CA 1
ATOM 930 C C . HIS A 1 128 ? 10.708 16.623 12.001 1.00 35.19 128 HIS A C 1
ATOM 932 O O . HIS A 1 128 ? 11.205 16.298 13.079 1.00 35.19 128 HIS A O 1
ATOM 938 N N . HIS A 1 129 ? 11.262 16.298 10.829 1.00 36.22 129 HIS A N 1
ATOM 939 C CA . HIS A 1 129 ? 12.548 15.614 10.705 1.00 36.22 129 HIS A CA 1
ATOM 940 C C . HIS A 1 129 ? 13.663 16.432 11.375 1.00 36.22 129 HIS A C 1
ATOM 942 O O . HIS A 1 129 ? 14.202 17.377 10.800 1.00 36.22 129 HIS A O 1
ATOM 948 N N . HIS A 1 130 ? 14.044 16.044 12.588 1.00 33.31 130 HIS A N 1
ATOM 949 C CA . HIS A 1 130 ? 15.344 16.373 13.149 1.00 33.31 130 HIS A CA 1
ATOM 950 C C . HIS A 1 130 ? 16.233 15.141 12.993 1.00 33.31 130 HIS A C 1
ATOM 952 O O . HIS A 1 130 ? 16.014 14.121 13.643 1.00 33.31 130 HIS A O 1
ATOM 958 N N . HIS A 1 131 ? 17.217 15.223 12.094 1.00 33.25 131 HIS A N 1
ATOM 959 C CA . HIS A 1 131 ? 18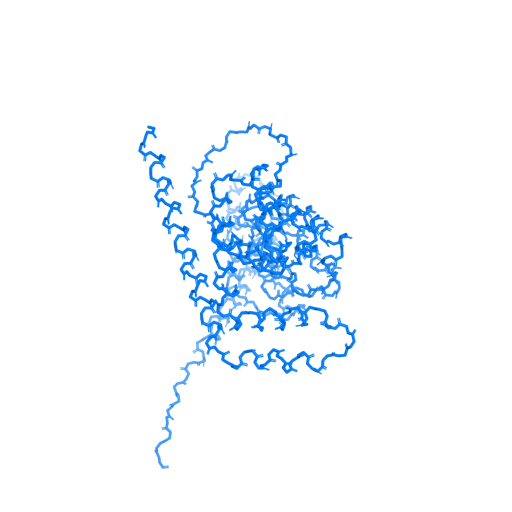.256 14.207 11.949 1.00 33.25 131 HIS A CA 1
ATOM 960 C C . HIS A 1 131 ? 19.062 14.105 13.250 1.00 33.25 131 HIS A C 1
ATOM 962 O O . HIS A 1 131 ? 19.983 14.886 13.486 1.00 33.25 131 HIS A O 1
ATOM 968 N N . HIS A 1 132 ? 18.723 13.137 14.095 1.00 35.56 132 HIS A N 1
ATOM 969 C CA . HIS A 1 132 ? 19.592 12.693 15.174 1.00 35.56 132 HIS A CA 1
ATOM 970 C C . HIS A 1 132 ? 20.291 11.403 14.745 1.00 35.56 132 HIS A C 1
ATOM 972 O O . HIS A 1 132 ? 19.652 10.397 14.451 1.00 35.56 132 HIS A O 1
ATOM 978 N N . HIS A 1 133 ? 21.623 11.449 14.688 1.00 34.94 133 HIS A N 1
ATOM 979 C CA . HIS A 1 133 ? 22.458 10.261 14.550 1.00 34.94 133 HIS A CA 1
ATOM 980 C C . HIS A 1 133 ? 22.229 9.347 15.762 1.00 34.94 133 HIS A C 1
ATOM 982 O O . HIS A 1 133 ? 22.525 9.735 16.894 1.00 34.94 133 HIS A O 1
ATOM 988 N N . HIS A 1 134 ? 21.690 8.150 15.534 1.00 40.91 134 HIS A N 1
ATOM 989 C CA . HIS A 1 134 ? 21.509 7.146 16.575 1.00 40.91 134 HIS A CA 1
ATOM 990 C C . HIS A 1 134 ? 22.815 6.376 16.809 1.00 40.91 134 HIS A C 1
ATOM 992 O O . HIS A 1 134 ? 23.376 5.785 15.890 1.00 40.91 134 HIS A O 1
ATOM 998 N N . HIS A 1 135 ? 23.285 6.380 18.058 1.00 33.22 135 HIS A N 1
ATOM 999 C CA . HIS A 1 135 ? 24.170 5.344 18.580 1.00 33.22 135 HIS A CA 1
ATOM 1000 C C . HIS A 1 135 ? 23.304 4.171 19.058 1.00 33.22 135 HIS A C 1
ATOM 1002 O O . HIS A 1 135 ? 22.390 4.370 19.861 1.00 33.22 135 HIS A O 1
ATOM 1008 N N . ASP A 1 136 ? 23.598 2.970 18.559 1.00 40.91 136 ASP A N 1
ATOM 1009 C CA . ASP A 1 136 ? 22.938 1.720 18.934 1.00 40.91 136 ASP A CA 1
ATOM 1010 C C . ASP A 1 136 ? 23.170 1.380 20.413 1.00 40.91 136 ASP A C 1
ATOM 1012 O O . ASP A 1 136 ? 24.260 0.976 20.824 1.00 40.91 136 ASP A O 1
ATOM 1016 N N . HIS A 1 137 ? 22.109 1.482 21.211 1.00 33.31 137 HIS A N 1
ATOM 1017 C CA . HIS A 1 137 ? 21.990 0.787 22.486 1.00 33.31 137 HIS A CA 1
ATOM 1018 C C . HIS A 1 137 ? 20.748 -0.102 22.444 1.00 33.31 137 HIS A C 1
ATOM 1020 O O . HIS A 1 137 ? 19.627 0.376 22.278 1.00 33.31 137 HIS A O 1
ATOM 1026 N N . HIS A 1 138 ? 20.963 -1.409 22.613 1.00 36.66 138 HIS A N 1
ATOM 1027 C CA . HIS A 1 138 ? 19.918 -2.405 22.825 1.00 36.66 138 HIS A CA 1
ATOM 1028 C C . HIS A 1 138 ? 19.057 -2.026 24.041 1.00 36.66 138 HIS A C 1
ATOM 1030 O O . HIS A 1 138 ? 19.449 -2.267 25.184 1.00 36.66 138 HIS A O 1
ATOM 1036 N N . HIS A 1 139 ? 17.879 -1.452 23.798 1.00 33.75 139 HIS A N 1
ATOM 1037 C CA . HIS A 1 139 ? 16.851 -1.275 24.815 1.00 33.75 139 HIS A CA 1
ATOM 1038 C C . HIS A 1 139 ? 15.829 -2.411 24.754 1.00 33.75 139 HIS A C 1
ATOM 1040 O O . HIS A 1 139 ? 15.293 -2.755 23.704 1.00 33.75 139 HIS A O 1
ATOM 1046 N N . GLN A 1 140 ? 15.603 -2.984 25.932 1.00 32.94 140 GLN A N 1
ATOM 1047 C CA . GLN A 1 140 ? 14.578 -3.960 26.274 1.00 32.94 140 GLN A CA 1
ATOM 1048 C C . GLN A 1 140 ? 13.194 -3.482 25.801 1.00 32.94 140 GLN A C 1
ATOM 1050 O O . GLN A 1 140 ? 12.807 -2.340 26.049 1.00 32.94 140 GLN A O 1
ATOM 1055 N N . GLU A 1 141 ? 12.466 -4.363 25.115 1.00 33.53 141 GLU A N 1
ATOM 1056 C CA . GLU A 1 141 ? 11.143 -4.120 24.537 1.00 33.53 141 GLU A CA 1
ATOM 1057 C C . GLU A 1 141 ? 10.112 -3.756 25.617 1.00 33.53 141 GLU A C 1
ATOM 1059 O O . GLU A 1 141 ? 9.594 -4.615 26.326 1.00 33.53 141 GLU A O 1
ATOM 1064 N N . SER A 1 142 ? 9.779 -2.471 25.724 1.00 46.47 142 SER A N 1
ATOM 1065 C CA . SER A 1 142 ? 8.439 -2.050 26.140 1.00 46.47 142 SER A CA 1
ATOM 1066 C C . SER A 1 142 ? 8.128 -0.645 25.617 1.00 46.47 142 SER A C 1
ATOM 1068 O O . SER A 1 142 ? 8.291 0.324 26.362 1.00 46.47 142 SER A O 1
ATOM 1070 N N . PRO A 1 143 ? 7.645 -0.490 24.370 1.00 42.50 143 PRO A N 1
ATOM 1071 C CA . PRO A 1 143 ? 7.119 0.778 23.908 1.00 42.50 143 PRO A CA 1
ATOM 1072 C C . PRO A 1 143 ? 5.617 0.639 23.631 1.00 42.50 143 PRO A C 1
ATOM 1074 O O . PRO A 1 143 ? 5.166 0.789 22.498 1.00 42.50 143 PRO A O 1
ATOM 1077 N N . THR A 1 144 ? 4.811 0.355 24.656 1.00 58.12 144 THR A N 1
ATOM 1078 C CA . THR A 1 144 ? 3.425 0.840 24.603 1.00 58.12 144 THR A CA 1
ATOM 1079 C C . THR A 1 144 ? 3.512 2.348 24.716 1.00 58.12 144 THR A C 1
ATOM 1081 O O . THR A 1 144 ? 4.059 2.852 25.702 1.00 58.12 144 THR A O 1
ATOM 1084 N N . SER A 1 145 ? 3.043 3.068 23.696 1.00 66.50 145 SER A N 1
ATOM 1085 C CA . SER A 1 145 ? 3.030 4.522 23.766 1.00 66.50 145 SER A CA 1
ATOM 1086 C C . SER A 1 145 ? 2.209 4.942 24.992 1.00 66.50 145 SER A C 1
ATOM 1088 O O . SER A 1 145 ? 1.315 4.205 25.421 1.00 66.50 145 SER A O 1
ATOM 1090 N N . PRO A 1 146 ? 2.480 6.105 25.591 1.00 63.66 146 PRO A N 1
ATOM 1091 C CA . PRO A 1 146 ? 1.737 6.518 26.776 1.00 63.66 146 PRO A CA 1
ATOM 1092 C C . PRO A 1 146 ? 0.222 6.614 26.526 1.00 63.66 146 PRO A C 1
ATOM 1094 O O . PRO A 1 146 ? -0.599 6.284 27.380 1.00 63.66 146 PRO A O 1
ATOM 1097 N N . THR A 1 147 ? -0.125 6.960 25.290 1.00 64.69 147 THR A N 1
ATOM 1098 C CA . THR A 1 147 ? -1.451 6.916 24.675 1.00 64.69 147 THR A CA 1
ATOM 1099 C C . THR A 1 147 ? -2.081 5.512 24.723 1.00 64.69 147 THR A C 1
ATOM 1101 O O . THR A 1 147 ? -3.232 5.364 25.135 1.00 64.69 147 THR A O 1
ATOM 1104 N N . ASP A 1 148 ? -1.316 4.460 24.411 1.00 63.19 148 ASP A N 1
ATOM 1105 C CA . ASP A 1 148 ? -1.769 3.061 24.488 1.00 63.19 148 ASP A CA 1
ATOM 1106 C C . ASP A 1 148 ? -2.032 2.615 25.932 1.00 63.19 148 ASP A C 1
ATOM 1108 O O . ASP A 1 148 ? -2.994 1.891 26.186 1.00 63.19 148 ASP A O 1
ATOM 1112 N N . ILE A 1 149 ? -1.201 3.061 26.882 1.00 69.06 149 ILE A N 1
ATOM 1113 C CA . ILE A 1 149 ? -1.337 2.723 28.308 1.00 69.06 149 ILE A CA 1
ATOM 1114 C C . ILE A 1 149 ? -2.633 3.313 28.875 1.00 69.06 149 ILE A C 1
ATOM 1116 O O . ILE A 1 149 ? -3.396 2.606 29.537 1.00 69.06 149 ILE A O 1
ATOM 1120 N N . MET A 1 150 ? -2.920 4.589 28.600 1.00 68.50 150 MET A N 1
ATOM 1121 C CA . MET A 1 150 ? -4.161 5.212 29.077 1.00 68.50 150 MET A CA 1
ATOM 1122 C C . MET A 1 150 ? -5.394 4.597 28.426 1.00 68.50 150 MET A C 1
ATOM 1124 O O . MET A 1 150 ? -6.384 4.364 29.115 1.00 68.50 150 MET A O 1
ATOM 1128 N N . TYR A 1 151 ? -5.339 4.290 27.127 1.00 66.50 151 TYR A N 1
ATOM 1129 C CA . TYR A 1 151 ? -6.465 3.654 26.452 1.00 66.50 151 TYR A CA 1
ATOM 1130 C C . TYR A 1 151 ? -6.730 2.244 26.988 1.00 66.50 151 TYR A C 1
ATOM 1132 O O . TYR A 1 151 ? -7.880 1.893 27.260 1.00 66.50 151 TYR A O 1
ATOM 1140 N N . ALA A 1 152 ? -5.675 1.447 27.195 1.00 67.44 152 ALA A N 1
ATOM 1141 C CA . ALA A 1 152 ? -5.783 0.131 27.816 1.00 67.44 152 ALA A CA 1
ATOM 1142 C C . ALA A 1 152 ? -6.417 0.232 29.207 1.00 67.44 152 ALA A C 1
ATOM 1144 O O . ALA A 1 152 ? -7.338 -0.525 29.515 1.00 67.44 152 ALA A O 1
ATOM 1145 N N . LYS A 1 153 ? -6.012 1.223 30.014 1.00 72.12 153 LYS A N 1
ATOM 1146 C CA . LYS A 1 153 ? -6.616 1.418 31.331 1.00 72.12 153 LYS A CA 1
ATOM 1147 C C . LYS A 1 153 ? -8.077 1.839 31.257 1.00 72.12 153 LYS A C 1
ATOM 1149 O O . LYS A 1 153 ? -8.914 1.300 31.974 1.00 72.12 153 LYS A O 1
ATOM 1154 N N . ALA A 1 154 ? -8.402 2.776 30.379 1.00 69.06 154 ALA A N 1
ATOM 1155 C CA . ALA A 1 154 ? -9.772 3.228 30.207 1.00 69.06 154 ALA A CA 1
ATOM 1156 C C . ALA A 1 154 ? -10.685 2.093 29.681 1.00 69.06 154 ALA A C 1
ATOM 1158 O O . ALA A 1 154 ? -11.865 2.052 30.032 1.00 69.06 154 ALA A O 1
ATOM 1159 N N . CYS A 1 155 ? -10.141 1.126 28.928 1.00 67.56 155 CYS A N 1
ATOM 1160 C CA . CYS A 1 155 ? -10.837 -0.118 28.577 1.00 67.56 155 CYS A CA 1
ATOM 1161 C C . CYS A 1 155 ? -11.070 -1.021 29.795 1.00 67.56 155 CYS A C 1
ATOM 1163 O O . CYS A 1 155 ? -12.182 -1.510 29.975 1.00 67.56 155 CYS A O 1
ATOM 1165 N N . GLU A 1 156 ? -10.052 -1.239 30.640 1.00 71.06 156 GLU A N 1
ATOM 1166 C CA . GLU A 1 156 ? -10.188 -2.030 31.878 1.00 71.06 156 GLU A CA 1
ATOM 1167 C C . GLU A 1 156 ? -11.274 -1.471 32.805 1.00 71.06 156 GLU A C 1
ATOM 1169 O O . GLU A 1 156 ? -11.996 -2.230 33.449 1.00 71.06 156 GLU A O 1
ATOM 1174 N N . LEU A 1 157 ? -11.408 -0.145 32.852 1.00 72.50 157 LEU A N 1
ATOM 1175 C CA . LEU A 1 157 ? -12.419 0.552 33.647 1.00 72.50 157 LEU A CA 1
ATOM 1176 C C . LEU A 1 157 ? -13.815 0.552 32.996 1.00 72.50 157 LEU A C 1
ATOM 1178 O O . LEU A 1 157 ? -14.755 1.091 33.576 1.00 72.50 157 LEU A O 1
ATOM 1182 N N . GLY A 1 158 ? -13.967 -0.007 31.789 1.00 71.12 158 GLY A N 1
ATOM 1183 C CA . GLY A 1 158 ? -15.227 0.001 31.038 1.00 71.12 158 GLY A CA 1
ATOM 1184 C C . GLY A 1 158 ? -15.657 1.391 30.552 1.00 71.12 158 GLY A C 1
ATOM 1185 O O . GLY A 1 158 ? -16.814 1.578 30.179 1.00 71.12 158 GLY A O 1
ATOM 1186 N N . VAL A 1 159 ? -14.744 2.368 30.565 1.00 70.19 159 VAL A N 1
ATOM 1187 C CA . VAL A 1 159 ? -15.000 3.755 30.146 1.00 70.19 159 VAL A CA 1
ATOM 1188 C C . VAL A 1 159 ? -15.044 3.851 28.621 1.00 70.19 159 VAL A C 1
ATOM 1190 O O . VAL A 1 159 ? -15.915 4.512 28.059 1.00 70.19 159 VAL A O 1
ATOM 1193 N N . VAL A 1 160 ? -14.131 3.160 27.937 1.00 58.22 160 VAL A N 1
ATOM 1194 C CA . VAL A 1 160 ? -14.088 3.054 26.470 1.00 58.22 160 VAL A CA 1
ATOM 1195 C C . VAL A 1 160 ? -14.279 1.601 26.040 1.00 58.22 160 VAL A C 1
ATOM 1197 O O . VAL A 1 160 ? -13.838 0.689 26.742 1.00 58.22 160 VAL A O 1
ATOM 1200 N N . PRO A 1 161 ? -14.941 1.358 24.894 1.00 62.66 161 PRO A N 1
ATOM 1201 C CA . PRO A 1 161 ? -14.998 0.024 24.313 1.00 62.66 161 PRO A CA 1
ATOM 1202 C C . PRO A 1 161 ? -13.584 -0.465 23.953 1.00 62.66 161 PRO A C 1
ATOM 1204 O O . PRO A 1 161 ? -12.677 0.351 23.799 1.00 62.66 161 PRO A O 1
ATOM 1207 N N . PRO A 1 162 ? -13.378 -1.783 23.778 1.00 68.56 162 PRO A N 1
ATOM 1208 C CA . PRO A 1 162 ? -12.109 -2.309 23.287 1.00 68.56 162 PRO A CA 1
ATOM 1209 C C . PRO A 1 162 ? -11.674 -1.596 21.999 1.00 68.56 162 PRO A C 1
ATOM 1211 O O . PRO A 1 162 ? -12.514 -1.258 21.165 1.00 68.56 162 PRO A O 1
ATOM 1214 N N . ILE A 1 163 ? -10.355 -1.391 21.868 1.00 66.44 163 ILE A N 1
ATOM 1215 C CA . ILE A 1 163 ? -9.678 -0.589 20.830 1.00 66.44 163 ILE A CA 1
ATOM 1216 C C . ILE A 1 163 ? -10.453 -0.576 19.497 1.00 66.44 163 ILE A C 1
ATOM 1218 O O . ILE A 1 163 ? -10.563 -1.637 18.870 1.00 66.44 163 ILE A O 1
ATOM 1222 N N . PRO A 1 164 ? -10.939 0.586 19.014 1.00 76.50 164 PRO A N 1
ATOM 1223 C CA . PRO A 1 164 ? -11.714 0.664 17.793 1.00 76.50 164 PRO A CA 1
ATOM 1224 C C . PRO A 1 164 ? -10.781 0.393 16.616 1.00 76.50 164 PRO A C 1
ATOM 1226 O O . PRO A 1 164 ? -9.620 0.814 16.624 1.00 76.50 164 PRO A O 1
ATOM 1229 N N . SER A 1 165 ? -11.287 -0.241 15.558 1.00 76.81 165 SER A N 1
ATOM 1230 C CA . SER A 1 165 ? -10.487 -0.554 14.365 1.00 76.81 165 SER A CA 1
ATOM 1231 C C . SER A 1 165 ? -9.783 0.681 13.783 1.00 76.81 165 SER A C 1
ATOM 1233 O O . SER A 1 165 ? -8.686 0.563 13.248 1.00 76.81 165 SER A O 1
ATOM 1235 N N . GLY A 1 166 ? -10.365 1.880 13.928 1.00 77.31 166 GLY A N 1
ATOM 1236 C CA . GLY A 1 166 ? -9.732 3.142 13.521 1.00 77.31 166 GLY A CA 1
ATOM 1237 C C . GLY A 1 166 ? -8.413 3.437 14.236 1.00 77.31 166 GLY A C 1
ATOM 1238 O O . GLY A 1 166 ? -7.443 3.826 13.588 1.00 77.31 166 GLY A O 1
ATOM 1239 N N . MET A 1 167 ? -8.341 3.170 15.539 1.00 82.62 167 MET A N 1
ATOM 1240 C CA . MET A 1 167 ? -7.133 3.405 16.328 1.00 82.62 167 MET A CA 1
ATOM 1241 C C . MET A 1 167 ? -6.042 2.384 16.008 1.00 82.62 167 MET A C 1
ATOM 1243 O O . MET A 1 167 ? -4.879 2.750 15.881 1.00 82.62 167 MET A O 1
ATOM 1247 N N . VAL A 1 168 ? -6.416 1.124 15.771 1.00 87.12 168 VAL A N 1
ATOM 1248 C CA . VAL A 1 168 ? -5.467 0.109 15.288 1.00 87.12 168 VAL A CA 1
ATOM 1249 C C . VAL A 1 168 ? -4.833 0.546 13.964 1.00 87.12 168 VAL A C 1
ATOM 1251 O O . VAL A 1 168 ? -3.612 0.510 13.814 1.00 87.12 168 VAL A O 1
ATOM 1254 N N . ARG A 1 169 ? -5.653 1.011 13.008 1.00 87.75 169 ARG A N 1
ATOM 1255 C CA . ARG A 1 169 ? -5.164 1.534 11.722 1.00 87.75 169 ARG A CA 1
ATOM 1256 C C . ARG A 1 169 ? -4.205 2.708 11.911 1.00 87.75 169 ARG A C 1
ATOM 1258 O O . ARG A 1 169 ? -3.237 2.827 11.167 1.00 87.75 169 ARG A O 1
ATOM 1265 N N . ALA A 1 170 ? -4.474 3.589 12.871 1.00 84.31 170 ALA A N 1
ATOM 1266 C CA . ALA A 1 170 ? -3.593 4.707 13.193 1.00 84.31 170 ALA A CA 1
ATOM 1267 C C . ALA A 1 170 ? -2.253 4.243 13.784 1.00 84.31 170 ALA A C 1
ATOM 1269 O O . ALA A 1 170 ? -1.205 4.666 13.309 1.00 84.31 170 ALA A O 1
ATOM 1270 N N . GLN A 1 171 ? -2.274 3.320 14.748 1.00 88.50 171 GLN A N 1
ATOM 1271 C CA . GLN A 1 171 ? -1.066 2.782 15.382 1.00 88.50 171 GLN A CA 1
ATOM 1272 C C . GLN A 1 171 ? -0.160 2.041 14.388 1.00 88.50 171 GLN A C 1
ATOM 1274 O O . GLN A 1 171 ? 1.060 2.189 14.440 1.00 88.50 171 GLN A O 1
ATOM 1279 N N . ILE A 1 172 ? -0.737 1.262 13.466 1.00 89.94 172 ILE A N 1
ATOM 1280 C CA . ILE A 1 172 ? 0.022 0.579 12.405 1.00 89.94 172 ILE A CA 1
ATOM 1281 C C . ILE A 1 172 ? 0.709 1.605 11.499 1.00 89.94 172 ILE A C 1
ATOM 1283 O O . ILE A 1 172 ? 1.907 1.498 11.246 1.00 89.94 172 ILE A O 1
ATOM 1287 N N . ARG A 1 173 ? -0.021 2.640 11.063 1.00 89.81 173 ARG A N 1
ATOM 1288 C CA . ARG A 1 173 ? 0.539 3.717 10.232 1.00 89.81 173 ARG A CA 1
ATOM 1289 C C . ARG A 1 173 ? 1.616 4.511 10.961 1.00 89.81 173 ARG A C 1
ATOM 1291 O O . ARG A 1 173 ? 2.645 4.819 10.375 1.00 89.81 173 ARG A O 1
ATOM 1298 N N . GLN A 1 174 ? 1.419 4.799 12.244 1.00 89.06 174 GLN A N 1
ATOM 1299 C CA . GLN A 1 174 ? 2.424 5.472 13.058 1.00 89.06 174 GLN A CA 1
ATOM 1300 C C . GLN A 1 174 ? 3.695 4.624 13.185 1.00 89.06 174 GLN A C 1
ATOM 1302 O O . GLN A 1 174 ? 4.790 5.150 13.015 1.00 89.06 174 GLN A O 1
ATOM 1307 N N . ALA A 1 175 ? 3.572 3.314 13.416 1.00 90.56 175 ALA A N 1
ATOM 1308 C CA . ALA A 1 175 ? 4.725 2.416 13.441 1.00 90.56 175 ALA A CA 1
ATOM 1309 C C . ALA A 1 175 ? 5.479 2.408 12.099 1.00 90.56 175 ALA A C 1
ATOM 1311 O O . ALA A 1 175 ? 6.706 2.479 12.097 1.00 90.56 175 ALA A O 1
ATOM 1312 N N . ALA A 1 176 ? 4.753 2.400 10.976 1.00 90.19 176 ALA A N 1
ATOM 1313 C CA . ALA A 1 176 ? 5.327 2.479 9.632 1.00 90.19 176 ALA A CA 1
ATOM 1314 C C . ALA A 1 176 ? 6.089 3.793 9.385 1.00 90.19 176 ALA A C 1
ATOM 1316 O O . ALA A 1 176 ? 7.230 3.760 8.933 1.00 90.19 176 ALA A O 1
ATOM 1317 N N . ARG A 1 177 ? 5.500 4.935 9.767 1.00 89.19 177 ARG A N 1
ATOM 1318 C CA . ARG A 1 177 ? 6.124 6.271 9.673 1.00 89.19 177 ARG A CA 1
ATOM 1319 C C . ARG A 1 177 ? 7.367 6.420 10.545 1.00 89.19 177 ARG A C 1
ATOM 1321 O O . ARG A 1 177 ? 8.258 7.197 10.233 1.00 89.19 177 ARG A O 1
ATOM 1328 N N . MET A 1 178 ? 7.423 5.683 11.652 1.00 90.31 178 MET A N 1
ATOM 1329 C CA . MET A 1 178 ? 8.611 5.586 12.506 1.00 90.31 178 MET A CA 1
ATOM 1330 C C . MET A 1 178 ? 9.604 4.522 12.011 1.00 90.31 178 MET A C 1
ATOM 1332 O O . MET A 1 178 ? 10.552 4.195 12.721 1.00 90.31 178 MET A O 1
ATOM 1336 N N . HIS A 1 179 ? 9.365 3.951 10.826 1.00 91.31 179 HIS A N 1
ATOM 1337 C CA . HIS A 1 179 ? 10.149 2.887 10.198 1.00 91.31 179 HIS A CA 1
ATOM 1338 C C . HIS A 1 179 ? 10.309 1.630 11.069 1.00 91.31 179 HIS A C 1
ATOM 1340 O O . HIS A 1 179 ? 11.259 0.864 10.924 1.00 91.31 179 HIS A O 1
ATOM 1346 N N . ASN A 1 180 ? 9.354 1.385 11.973 1.00 93.12 180 ASN A N 1
ATOM 1347 C CA . ASN A 1 180 ? 9.290 0.192 12.808 1.00 93.12 180 ASN A CA 1
ATOM 1348 C C . ASN A 1 180 ? 8.297 -0.821 12.213 1.00 93.12 180 ASN A C 1
ATOM 1350 O O . ASN A 1 180 ? 7.215 -1.075 12.751 1.00 93.12 180 ASN A O 1
ATOM 1354 N N . PHE A 1 181 ? 8.662 -1.388 11.063 1.00 92.25 181 PHE A N 1
ATOM 1355 C CA . PHE A 1 181 ? 7.786 -2.266 10.279 1.00 92.25 181 PHE A CA 1
ATOM 1356 C C . PHE A 1 181 ? 7.460 -3.589 10.979 1.00 92.25 181 PHE A C 1
ATOM 1358 O O . PHE A 1 181 ? 6.352 -4.097 10.826 1.00 92.25 181 PHE A O 1
ATOM 1365 N N . LYS A 1 182 ? 8.371 -4.107 11.813 1.00 92.38 182 LYS A N 1
ATOM 1366 C CA . LYS A 1 182 ? 8.122 -5.303 12.635 1.00 92.38 182 LYS A CA 1
ATOM 1367 C C . LYS A 1 182 ? 6.998 -5.065 13.641 1.00 92.38 182 LYS A C 1
ATOM 1369 O O . LYS A 1 182 ? 6.138 -5.917 13.833 1.00 92.38 182 LYS A O 1
ATOM 1374 N N . GLU A 1 183 ? 6.986 -3.892 14.264 1.00 92.31 183 GLU A N 1
ATOM 1375 C CA . GLU A 1 183 ? 5.912 -3.511 15.174 1.00 92.31 183 GLU A CA 1
ATOM 1376 C C . GLU A 1 183 ? 4.598 -3.255 14.414 1.00 92.31 183 GLU A C 1
ATOM 1378 O O . GLU A 1 183 ? 3.526 -3.629 14.890 1.00 92.31 183 GLU A O 1
ATOM 1383 N N . ALA A 1 184 ? 4.657 -2.658 13.218 1.00 93.38 184 ALA A N 1
ATOM 1384 C CA . ALA A 1 184 ? 3.483 -2.514 12.357 1.00 93.38 184 ALA A CA 1
ATOM 1385 C C . ALA A 1 184 ? 2.872 -3.884 11.991 1.00 93.38 184 ALA A C 1
ATOM 1387 O O . ALA A 1 184 ? 1.655 -4.056 12.079 1.00 93.38 184 ALA A O 1
ATOM 1388 N N . GLU A 1 185 ? 3.715 -4.868 11.658 1.00 92.81 185 GLU A N 1
ATOM 1389 C CA . GLU A 1 185 ? 3.326 -6.258 11.384 1.00 92.81 185 GLU A CA 1
ATOM 1390 C C . GLU A 1 185 ? 2.717 -6.932 12.622 1.00 92.81 185 GLU A C 1
ATOM 1392 O O . GLU A 1 185 ? 1.612 -7.466 12.544 1.00 92.81 185 GLU A O 1
ATOM 1397 N N . LEU A 1 186 ? 3.356 -6.811 13.792 1.00 92.88 186 LEU A N 1
ATOM 1398 C CA . LEU A 1 186 ? 2.836 -7.350 15.053 1.00 92.88 186 LEU A CA 1
ATOM 1399 C C . LEU A 1 186 ? 1.448 -6.786 15.395 1.00 92.88 186 LEU A C 1
ATOM 1401 O O . LEU A 1 186 ? 0.548 -7.527 15.803 1.00 92.88 186 LEU A O 1
ATOM 1405 N N . ARG A 1 187 ? 1.257 -5.472 15.229 1.00 92.00 187 ARG A N 1
ATOM 1406 C CA . ARG A 1 187 ? -0.034 -4.815 15.476 1.00 92.00 187 ARG A CA 1
ATOM 1407 C C . ARG A 1 187 ? -1.100 -5.261 14.482 1.00 92.00 187 ARG A C 1
ATOM 1409 O O . ARG A 1 187 ? -2.238 -5.483 14.893 1.00 92.00 187 ARG A O 1
ATOM 1416 N N . TYR A 1 188 ? -0.739 -5.420 13.212 1.00 91.12 188 TYR A N 1
ATOM 1417 C CA . TYR A 1 188 ? -1.624 -5.964 12.185 1.00 91.12 188 TYR A CA 1
ATOM 1418 C C . TYR A 1 188 ? -2.061 -7.400 12.514 1.00 91.12 188 TYR A C 1
ATOM 1420 O O . TYR A 1 188 ? -3.259 -7.686 12.532 1.00 91.12 188 TYR A O 1
ATOM 1428 N N . ASP A 1 189 ? -1.122 -8.288 12.846 1.00 91.00 189 ASP A N 1
ATOM 1429 C CA . ASP A 1 189 ? -1.423 -9.693 13.136 1.00 91.00 189 ASP A CA 1
ATOM 1430 C C . ASP A 1 189 ? -2.279 -9.824 14.410 1.00 91.00 189 ASP A C 1
ATOM 1432 O O . ASP A 1 189 ? -3.240 -10.597 14.442 1.00 91.00 189 ASP A O 1
ATOM 1436 N N . ARG A 1 190 ? -2.013 -9.006 15.442 1.00 91.31 190 ARG A N 1
ATOM 1437 C CA . ARG A 1 190 ? -2.873 -8.924 16.636 1.00 91.31 190 ARG A CA 1
ATOM 1438 C C . ARG A 1 190 ? -4.275 -8.423 16.289 1.00 91.31 190 ARG A C 1
ATOM 1440 O O . ARG A 1 190 ? -5.253 -8.966 16.788 1.00 91.31 190 ARG A O 1
ATOM 1447 N N . ALA A 1 191 ? -4.398 -7.414 15.429 1.00 88.69 191 ALA A N 1
ATOM 1448 C CA . ALA A 1 191 ? -5.698 -6.897 15.006 1.00 88.69 191 ALA A CA 1
ATOM 1449 C C . ALA A 1 191 ? -6.536 -7.934 14.254 1.00 88.69 191 ALA A C 1
ATOM 1451 O O . ALA A 1 191 ? -7.758 -7.978 14.423 1.00 88.69 191 ALA A O 1
ATOM 1452 N N . LEU A 1 192 ? -5.875 -8.760 13.440 1.00 88.38 192 LEU A N 1
ATOM 1453 C CA . LEU A 1 192 ? -6.493 -9.884 12.753 1.00 88.38 192 LEU A CA 1
ATOM 1454 C C . LEU A 1 192 ? -6.961 -10.947 13.754 1.00 88.38 192 LEU A C 1
ATOM 1456 O O . LEU A 1 192 ? -8.114 -11.370 13.698 1.00 88.38 192 LEU A O 1
ATOM 1460 N N . ALA A 1 193 ? -6.095 -11.334 14.697 1.00 88.62 193 ALA A N 1
ATOM 1461 C CA . ALA A 1 193 ? -6.406 -12.327 15.727 1.00 88.62 193 ALA A CA 1
ATOM 1462 C C . ALA A 1 193 ? -7.555 -11.885 16.651 1.00 88.62 193 ALA A C 1
ATOM 1464 O O . ALA A 1 193 ? -8.411 -12.692 17.003 1.00 88.62 193 ALA A O 1
ATOM 1465 N N . ASP A 1 194 ? -7.613 -10.594 16.983 1.00 87.12 194 ASP A N 1
ATOM 1466 C CA . ASP A 1 194 ? -8.667 -9.999 17.809 1.00 87.12 194 ASP A CA 1
ATOM 1467 C C . ASP A 1 194 ? -10.000 -9.812 17.050 1.00 87.12 194 ASP A C 1
ATOM 1469 O O . ASP A 1 194 ? -10.970 -9.321 17.627 1.00 87.12 194 ASP A O 1
ATOM 1473 N N . GLY A 1 195 ? -10.057 -10.108 15.744 1.00 86.44 195 GLY A N 1
ATOM 1474 C CA . GLY A 1 195 ? -11.235 -9.855 14.902 1.00 86.44 195 GLY A CA 1
ATOM 1475 C C . GLY A 1 195 ? -11.538 -8.367 14.671 1.00 86.44 195 GLY A C 1
ATOM 1476 O O . GLY A 1 195 ? -12.579 -8.022 14.115 1.00 86.44 195 GLY A O 1
ATOM 1477 N N . LYS A 1 196 ? -10.627 -7.467 15.066 1.00 84.75 196 LYS A N 1
ATOM 1478 C CA . LYS A 1 196 ? -10.739 -6.008 14.858 1.00 84.75 196 LYS A CA 1
ATOM 1479 C C . LYS A 1 196 ? -10.513 -5.613 13.405 1.00 84.75 196 LYS A C 1
ATOM 1481 O O . LYS A 1 196 ? -10.890 -4.513 12.990 1.00 84.75 196 LYS A O 1
ATOM 1486 N N . MET A 1 197 ? -9.881 -6.503 12.653 1.00 85.00 197 MET A N 1
ATOM 1487 C CA . MET A 1 197 ? -9.734 -6.438 11.215 1.00 85.00 197 MET A CA 1
ATOM 1488 C C . MET A 1 197 ? -10.469 -7.631 10.609 1.00 85.00 197 MET A C 1
ATOM 1490 O O . MET A 1 197 ? -9.893 -8.717 10.519 1.00 85.00 197 MET A O 1
ATOM 1494 N N . PRO A 1 198 ? -11.737 -7.454 10.199 1.00 84.19 198 PRO A N 1
ATOM 1495 C CA . PRO A 1 198 ? -12.404 -8.458 9.396 1.00 84.19 198 PRO A CA 1
ATOM 1496 C C . PRO A 1 198 ? -11.556 -8.647 8.138 1.00 84.19 198 PRO A C 1
ATOM 1498 O O . PRO A 1 198 ? -11.268 -7.660 7.450 1.00 84.19 198 PRO A O 1
ATOM 1501 N N . PRO A 1 199 ? -11.099 -9.868 7.844 1.00 83.12 199 PRO A N 1
ATOM 1502 C CA . PRO A 1 199 ? -10.291 -10.064 6.660 1.00 83.12 199 PRO A CA 1
ATOM 1503 C C . PRO A 1 199 ? -11.169 -9.749 5.438 1.00 83.12 199 PRO A C 1
ATOM 1505 O O . PRO A 1 199 ? -12.383 -9.983 5.455 1.00 83.12 199 PRO A O 1
ATOM 1508 N N . GLY A 1 200 ? -10.589 -9.118 4.424 1.00 85.56 200 GLY A N 1
ATOM 1509 C CA . GLY A 1 200 ? -11.340 -8.567 3.301 1.00 85.56 200 GLY A CA 1
ATOM 1510 C C . GLY A 1 200 ? -11.979 -7.190 3.471 1.00 85.56 200 GLY A C 1
ATOM 1511 O O . GLY A 1 200 ? -12.614 -6.731 2.528 1.00 85.56 200 GLY A O 1
ATOM 1512 N N . ASP A 1 201 ? -11.873 -6.523 4.624 1.00 87.94 201 ASP A N 1
ATOM 1513 C CA . ASP A 1 201 ? -12.491 -5.200 4.788 1.00 87.94 201 ASP A CA 1
ATOM 1514 C C . ASP A 1 201 ? -11.713 -4.128 3.984 1.00 87.94 201 ASP A C 1
ATOM 1516 O O . ASP A 1 201 ? -10.548 -3.846 4.295 1.00 87.94 201 ASP A O 1
ATOM 1520 N N . PRO A 1 202 ? -12.332 -3.480 2.973 1.00 87.94 202 PRO A N 1
ATOM 1521 C CA . PRO A 1 202 ? -11.654 -2.529 2.089 1.00 87.94 202 PRO A CA 1
ATOM 1522 C C . PRO A 1 202 ? -11.136 -1.285 2.822 1.00 87.94 202 PRO A C 1
ATOM 1524 O O . PRO A 1 202 ? -10.246 -0.599 2.320 1.00 87.94 202 PRO A O 1
ATOM 1527 N N . ARG A 1 203 ? -11.612 -1.006 4.046 1.00 87.00 203 ARG A N 1
ATOM 1528 C CA . ARG A 1 203 ? -11.104 0.090 4.892 1.00 87.00 203 ARG A CA 1
ATOM 1529 C C . ARG A 1 203 ? -9.644 -0.100 5.316 1.00 87.00 203 ARG A C 1
ATOM 1531 O O . ARG A 1 203 ? -9.051 0.829 5.865 1.00 87.00 203 ARG A O 1
ATOM 1538 N N . TRP A 1 204 ? -9.065 -1.274 5.073 1.00 89.31 204 TRP A N 1
ATOM 1539 C CA . TRP A 1 204 ? -7.649 -1.553 5.306 1.00 89.31 204 TRP A CA 1
ATOM 1540 C C . TRP A 1 204 ? -6.754 -1.244 4.108 1.00 89.31 204 TRP A C 1
ATOM 1542 O O . TRP A 1 204 ? -5.555 -1.068 4.311 1.00 89.31 204 TRP A O 1
ATOM 1552 N N . LEU A 1 205 ? -7.302 -1.084 2.895 1.00 91.69 205 LEU A N 1
ATOM 1553 C CA . LEU A 1 205 ? -6.513 -0.734 1.705 1.00 91.69 205 LEU A CA 1
ATOM 1554 C C . LEU A 1 205 ? -5.665 0.537 1.895 1.00 91.69 205 LEU A C 1
ATOM 1556 O O . LEU A 1 205 ? -4.475 0.483 1.587 1.00 91.69 205 LEU A O 1
ATOM 1560 N N . PRO A 1 206 ? -6.180 1.641 2.480 1.00 90.75 206 PRO A N 1
ATOM 1561 C CA . PRO A 1 206 ? -5.349 2.815 2.751 1.00 90.75 206 PRO A CA 1
ATOM 1562 C C . PRO A 1 206 ? -4.175 2.524 3.694 1.00 90.75 206 PRO A C 1
ATOM 1564 O O . PRO A 1 206 ? -3.097 3.075 3.522 1.00 90.75 206 PRO A O 1
ATOM 1567 N N . VAL A 1 207 ? -4.351 1.626 4.670 1.00 91.94 207 VAL A N 1
ATOM 1568 C CA . VAL A 1 207 ? -3.279 1.263 5.613 1.00 91.94 207 VAL A CA 1
ATOM 1569 C C . VAL A 1 207 ? -2.193 0.459 4.920 1.00 91.94 207 VAL A C 1
ATOM 1571 O O . VAL A 1 207 ? -1.016 0.723 5.139 1.00 91.94 207 VAL A O 1
ATOM 1574 N N . PHE A 1 208 ? -2.571 -0.498 4.070 1.00 94.56 208 PHE A N 1
ATOM 1575 C CA . PHE A 1 208 ? -1.594 -1.238 3.279 1.00 94.56 208 PHE A CA 1
ATOM 1576 C C . PHE A 1 208 ? -0.846 -0.330 2.308 1.00 94.56 208 PHE A C 1
ATOM 1578 O O . PHE A 1 208 ? 0.364 -0.460 2.180 1.00 94.56 208 PHE A O 1
ATOM 1585 N N . ARG A 1 209 ? -1.541 0.610 1.662 1.00 93.69 209 ARG A N 1
ATOM 1586 C CA . ARG A 1 209 ? -0.920 1.592 0.770 1.00 93.69 209 ARG A CA 1
ATOM 1587 C C . ARG A 1 209 ? 0.120 2.439 1.500 1.00 93.69 209 ARG A C 1
ATOM 1589 O O . ARG A 1 209 ? 1.235 2.569 1.005 1.00 93.69 209 ARG A O 1
ATOM 1596 N N . ASP A 1 210 ? -0.227 2.945 2.683 1.00 90.44 210 ASP A N 1
ATOM 1597 C CA . ASP A 1 210 ? 0.703 3.695 3.530 1.00 90.44 210 ASP A CA 1
ATOM 1598 C C . ASP A 1 210 ? 1.907 2.818 3.914 1.00 90.44 210 ASP A C 1
ATOM 1600 O O . ASP A 1 210 ? 3.043 3.248 3.773 1.00 90.44 210 ASP A O 1
ATOM 1604 N N . LEU A 1 211 ? 1.693 1.557 4.311 1.00 94.88 211 LEU A N 1
ATOM 1605 C CA . LEU A 1 211 ? 2.784 0.622 4.619 1.00 94.88 211 LEU A CA 1
ATOM 1606 C C . LEU A 1 211 ? 3.713 0.382 3.422 1.00 94.88 211 LEU A C 1
ATOM 1608 O O . LEU A 1 211 ? 4.929 0.414 3.584 1.00 94.88 211 LEU A O 1
ATOM 1612 N N . ILE A 1 212 ? 3.156 0.165 2.227 1.00 95.38 212 ILE A N 1
ATOM 1613 C CA . ILE A 1 212 ? 3.931 -0.047 0.998 1.00 95.38 212 ILE A CA 1
ATOM 1614 C C . ILE A 1 212 ? 4.767 1.199 0.688 1.00 95.38 212 ILE A C 1
ATOM 1616 O O . ILE A 1 212 ? 5.969 1.070 0.464 1.00 95.38 212 ILE A O 1
ATOM 1620 N N . HIS A 1 213 ? 4.165 2.393 0.730 1.00 90.75 213 HIS A N 1
ATOM 1621 C CA . HIS A 1 213 ? 4.870 3.653 0.485 1.00 90.75 213 HIS A CA 1
ATOM 1622 C C . HIS A 1 213 ? 5.964 3.935 1.515 1.00 90.75 213 HIS A C 1
ATOM 1624 O O . HIS A 1 213 ? 7.070 4.311 1.134 1.00 90.75 213 HIS A O 1
ATOM 1630 N N . GLU A 1 214 ? 5.684 3.744 2.804 1.00 92.38 214 GLU A N 1
ATOM 1631 C CA . GLU A 1 214 ? 6.666 3.988 3.862 1.00 92.38 214 GLU A CA 1
ATOM 1632 C C . GLU A 1 214 ? 7.832 2.998 3.770 1.00 92.38 214 GLU A C 1
ATOM 1634 O O . GLU A 1 214 ? 8.979 3.415 3.884 1.00 92.38 214 GLU A O 1
ATOM 1639 N N . CYS A 1 215 ? 7.577 1.709 3.495 1.00 91.81 215 CYS A N 1
ATOM 1640 C CA . CYS A 1 215 ? 8.637 0.725 3.244 1.00 91.81 215 CYS A CA 1
ATOM 1641 C C . CYS A 1 215 ? 9.487 1.109 2.022 1.00 91.81 215 CYS A C 1
ATOM 1643 O O . CYS A 1 215 ? 10.716 1.051 2.078 1.00 91.81 215 CYS A O 1
ATOM 1645 N N . ALA A 1 216 ? 8.839 1.522 0.930 1.00 87.50 216 ALA A N 1
ATOM 1646 C CA . ALA A 1 216 ? 9.493 1.952 -0.301 1.00 87.50 216 ALA A CA 1
ATOM 1647 C C . ALA A 1 216 ? 10.409 3.159 -0.090 1.00 87.50 216 ALA A C 1
ATOM 1649 O O . ALA A 1 216 ? 11.562 3.142 -0.514 1.00 87.50 216 ALA A O 1
ATOM 1650 N N . GLY A 1 217 ? 9.900 4.189 0.592 1.00 85.94 217 GLY A N 1
ATOM 1651 C CA . GLY A 1 217 ? 10.585 5.468 0.778 1.00 85.94 217 GLY A CA 1
ATOM 1652 C C . GLY A 1 217 ? 11.902 5.361 1.546 1.00 85.94 217 GLY A C 1
ATOM 1653 O O . GLY A 1 217 ? 12.774 6.211 1.380 1.00 85.94 217 GLY A O 1
ATOM 1654 N N . VAL A 1 218 ? 12.078 4.304 2.342 1.00 88.94 218 VAL A N 1
ATOM 1655 C CA . VAL A 1 218 ? 13.325 4.022 3.074 1.00 88.94 218 VAL A CA 1
ATOM 1656 C C . VAL A 1 218 ? 14.146 2.868 2.493 1.00 88.94 218 VAL A C 1
ATOM 1658 O O . VAL A 1 218 ? 15.166 2.498 3.070 1.00 88.94 218 VAL A O 1
ATOM 1661 N N . GLY A 1 219 ? 13.727 2.290 1.364 1.00 86.62 219 GLY A N 1
ATOM 1662 C CA . GLY A 1 219 ? 14.452 1.212 0.687 1.00 86.62 219 GLY A CA 1
ATOM 1663 C C . GLY A 1 219 ? 14.196 -0.204 1.222 1.00 86.62 219 GLY A C 1
ATOM 1664 O O . GLY A 1 219 ? 14.921 -1.127 0.857 1.00 86.62 219 GLY A O 1
ATOM 1665 N N . PHE A 1 220 ? 13.167 -0.430 2.049 1.00 90.06 220 PHE A N 1
ATOM 1666 C CA . PHE A 1 220 ? 12.745 -1.781 2.457 1.00 90.06 220 PHE A CA 1
ATOM 1667 C C . PHE A 1 220 ? 11.803 -2.405 1.418 1.00 90.06 220 PHE A C 1
ATOM 1669 O O . PHE A 1 220 ? 10.635 -2.705 1.681 1.00 90.06 220 PHE A O 1
ATOM 1676 N N . PHE A 1 221 ? 12.317 -2.610 0.208 1.00 89.75 221 PHE A N 1
ATOM 1677 C CA . PHE A 1 221 ? 11.531 -3.070 -0.939 1.00 89.75 221 PHE A CA 1
ATOM 1678 C C . PHE A 1 221 ? 10.909 -4.460 -0.734 1.00 89.75 221 PHE A C 1
ATOM 1680 O O . PHE A 1 221 ? 9.783 -4.711 -1.163 1.00 89.75 221 PHE A O 1
ATOM 1687 N N . ASP A 1 222 ? 11.589 -5.370 -0.032 1.00 89.75 222 ASP A N 1
ATOM 1688 C CA . ASP A 1 222 ? 11.039 -6.700 0.259 1.00 89.75 222 ASP A CA 1
ATOM 1689 C C . ASP A 1 222 ? 9.846 -6.660 1.223 1.00 89.75 222 ASP A C 1
ATOM 1691 O O . ASP A 1 222 ? 8.897 -7.431 1.051 1.00 89.75 222 ASP A O 1
ATOM 1695 N N . ASP A 1 223 ? 9.846 -5.740 2.190 1.00 91.81 223 ASP A N 1
ATOM 1696 C CA . ASP A 1 223 ? 8.710 -5.548 3.093 1.00 91.81 223 ASP A CA 1
ATOM 1697 C C . ASP A 1 223 ? 7.539 -4.883 2.364 1.00 91.81 223 ASP A C 1
ATOM 1699 O O . ASP A 1 223 ? 6.405 -5.354 2.479 1.00 91.81 223 ASP A O 1
ATOM 17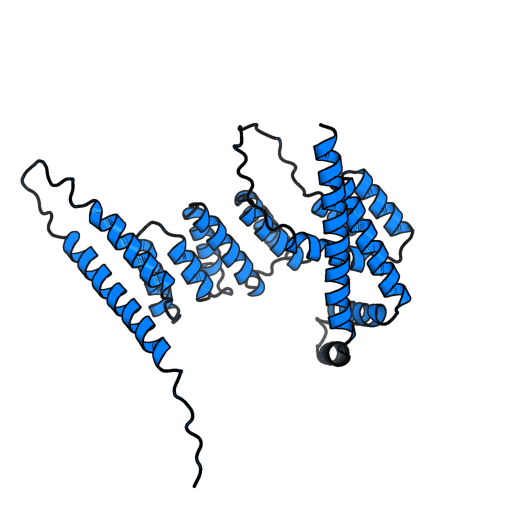03 N N . ALA A 1 224 ? 7.803 -3.874 1.523 1.00 93.00 224 ALA A N 1
ATOM 1704 C CA . ALA A 1 224 ? 6.785 -3.271 0.658 1.00 93.00 224 ALA A CA 1
ATOM 1705 C C . ALA A 1 224 ? 6.100 -4.334 -0.220 1.00 93.00 224 ALA A C 1
ATOM 1707 O O . ALA A 1 224 ? 4.871 -4.427 -0.286 1.00 93.00 224 ALA A O 1
ATOM 1708 N N . ARG A 1 225 ? 6.897 -5.217 -0.833 1.00 91.62 225 ARG A N 1
ATOM 1709 C CA . ARG A 1 225 ? 6.401 -6.344 -1.633 1.00 91.62 225 ARG A CA 1
ATOM 1710 C C . ARG A 1 225 ? 5.592 -7.331 -0.803 1.00 91.62 225 ARG A C 1
ATOM 1712 O O . ARG A 1 225 ? 4.568 -7.818 -1.279 1.00 91.62 225 ARG A O 1
ATOM 1719 N N . ARG A 1 226 ? 6.023 -7.637 0.424 1.00 94.19 226 ARG A N 1
ATOM 1720 C CA . ARG A 1 226 ? 5.279 -8.522 1.328 1.00 94.19 226 ARG A CA 1
ATOM 1721 C C . ARG A 1 226 ? 3.906 -7.940 1.654 1.00 94.19 226 ARG A C 1
ATOM 1723 O O . ARG A 1 226 ? 2.922 -8.676 1.610 1.00 94.19 226 ARG A O 1
ATOM 1730 N N . TRP A 1 227 ? 3.820 -6.639 1.924 1.00 95.56 227 TRP A N 1
ATOM 1731 C CA . TRP A 1 227 ? 2.544 -5.963 2.166 1.00 95.56 227 TRP A CA 1
ATOM 1732 C C . TRP A 1 227 ? 1.630 -5.995 0.941 1.00 95.56 227 TRP A C 1
ATOM 1734 O O . TRP A 1 227 ? 0.464 -6.363 1.072 1.00 95.56 227 TRP A O 1
ATOM 1744 N N . PHE A 1 228 ? 2.154 -5.724 -0.255 1.00 96.38 228 PHE A N 1
ATOM 1745 C CA . PHE A 1 228 ? 1.371 -5.831 -1.489 1.00 96.38 228 PHE A CA 1
ATOM 1746 C C . PHE A 1 228 ? 0.896 -7.269 -1.767 1.00 96.38 228 PHE A C 1
ATOM 1748 O O . PHE A 1 228 ? -0.261 -7.496 -2.125 1.00 96.38 228 PHE A O 1
ATOM 1755 N N . ALA A 1 229 ? 1.751 -8.268 -1.526 1.00 94.69 229 ALA A N 1
ATOM 1756 C CA . ALA A 1 229 ? 1.389 -9.678 -1.653 1.00 94.69 229 ALA A CA 1
ATOM 1757 C C . ALA A 1 229 ? 0.279 -10.090 -0.671 1.00 94.69 229 ALA A C 1
ATOM 1759 O O . ALA A 1 229 ? -0.574 -10.897 -1.036 1.00 94.69 229 ALA A O 1
ATOM 1760 N N . ARG A 1 230 ? 0.243 -9.517 0.543 1.00 94.19 230 ARG A N 1
ATOM 1761 C CA . ARG A 1 230 ? -0.858 -9.733 1.501 1.00 94.19 230 ARG A CA 1
ATOM 1762 C C . ARG A 1 230 ? -2.195 -9.218 0.955 1.00 94.19 230 ARG A C 1
ATOM 1764 O O . ARG A 1 230 ? -3.186 -9.924 1.105 1.00 94.19 230 ARG A O 1
ATOM 1771 N N . ILE A 1 231 ? -2.223 -8.059 0.279 1.00 94.88 231 ILE A N 1
ATOM 1772 C CA . ILE A 1 231 ? -3.444 -7.567 -0.393 1.00 94.88 231 ILE A CA 1
ATOM 1773 C C . ILE A 1 231 ? -3.907 -8.594 -1.430 1.00 94.88 231 ILE A C 1
ATOM 1775 O O . ILE A 1 231 ? -5.050 -9.027 -1.394 1.00 94.88 231 ILE A O 1
ATOM 1779 N N . ARG A 1 232 ? -3.000 -9.042 -2.310 1.00 94.25 232 ARG A N 1
ATOM 1780 C CA . ARG A 1 232 ? -3.316 -10.008 -3.377 1.00 94.25 232 ARG A CA 1
ATOM 1781 C C . ARG A 1 232 ? -3.762 -11.377 -2.866 1.00 94.25 232 ARG A C 1
ATOM 1783 O O . ARG A 1 232 ? -4.523 -12.061 -3.543 1.00 94.25 232 ARG A O 1
ATOM 1790 N N . ALA A 1 233 ? -3.241 -11.804 -1.720 1.00 92.88 233 ALA A N 1
ATOM 1791 C CA . ALA A 1 233 ? -3.571 -13.095 -1.131 1.00 92.88 233 ALA A CA 1
ATOM 1792 C C . ALA A 1 233 ? -4.976 -13.120 -0.507 1.00 92.88 233 ALA A C 1
ATOM 1794 O O . ALA A 1 233 ? -5.567 -14.195 -0.390 1.00 92.88 233 ALA A O 1
ATOM 1795 N N . ASP A 1 234 ? -5.525 -11.968 -0.110 1.00 90.50 234 ASP A N 1
ATOM 1796 C CA . ASP A 1 234 ? -6.894 -11.885 0.395 1.00 90.50 234 ASP A CA 1
ATOM 1797 C C . ASP A 1 234 ? -7.868 -11.695 -0.772 1.00 90.50 234 ASP A C 1
ATOM 1799 O O . ASP A 1 234 ? -8.005 -10.606 -1.313 1.00 90.50 234 ASP A O 1
ATOM 1803 N N . ALA A 1 235 ? -8.600 -12.752 -1.135 1.00 87.56 235 ALA A N 1
ATOM 1804 C CA . ALA A 1 235 ? -9.544 -12.743 -2.259 1.00 87.56 235 ALA A CA 1
ATOM 1805 C C . ALA A 1 235 ? -10.660 -11.682 -2.157 1.00 87.56 235 ALA A C 1
ATOM 1807 O O . ALA A 1 235 ? -11.369 -11.434 -3.130 1.00 87.56 235 ALA A O 1
ATOM 1808 N N . ARG A 1 236 ? -10.854 -11.084 -0.979 1.00 88.94 236 ARG A N 1
ATOM 1809 C CA . ARG A 1 236 ? -11.830 -10.010 -0.750 1.00 88.94 236 ARG A CA 1
ATOM 1810 C C . ARG A 1 236 ? -11.220 -8.613 -0.869 1.00 88.94 236 ARG A C 1
ATOM 1812 O O . ARG A 1 236 ? -11.970 -7.645 -0.953 1.00 88.94 236 ARG A O 1
ATOM 1819 N N . LEU A 1 237 ? -9.892 -8.498 -0.864 1.00 91.81 237 LEU A N 1
ATOM 1820 C CA . LEU A 1 237 ? -9.183 -7.251 -1.120 1.00 91.81 237 LEU A CA 1
ATOM 1821 C C . LEU A 1 237 ? -8.693 -7.249 -2.567 1.00 91.81 237 LEU A C 1
ATOM 1823 O O . LEU A 1 237 ? -7.778 -7.976 -2.938 1.00 91.81 237 LEU A O 1
ATOM 1827 N N . ALA A 1 238 ? -9.283 -6.393 -3.394 1.00 92.69 238 ALA A N 1
ATOM 1828 C CA . ALA A 1 238 ? -8.733 -6.102 -4.710 1.00 92.69 238 ALA A CA 1
ATOM 1829 C C . ALA A 1 238 ? -7.707 -4.963 -4.579 1.00 92.69 238 ALA A C 1
ATOM 1831 O O . ALA A 1 238 ? -8.070 -3.904 -4.056 1.00 92.69 238 ALA A O 1
ATOM 1832 N N . PRO A 1 239 ? -6.452 -5.134 -5.037 1.00 95.44 239 PRO A N 1
ATOM 1833 C CA . PRO A 1 239 ? -5.522 -4.017 -5.113 1.00 95.44 239 PRO A CA 1
ATOM 1834 C C . PRO A 1 239 ? -6.080 -2.930 -6.043 1.00 95.44 239 PRO A C 1
ATOM 1836 O O . PRO A 1 239 ? -6.430 -3.193 -7.198 1.00 95.44 239 PRO A O 1
ATOM 1839 N N . ASP A 1 240 ? -6.176 -1.705 -5.529 1.00 95.00 240 ASP A N 1
ATOM 1840 C CA . ASP A 1 240 ? -6.558 -0.536 -6.319 1.00 95.00 240 ASP A CA 1
ATOM 1841 C C . ASP A 1 240 ? -5.355 0.038 -7.085 1.00 95.00 240 ASP A C 1
ATOM 1843 O O . ASP A 1 240 ? -4.203 -0.335 -6.842 1.00 95.00 240 ASP A O 1
ATOM 1847 N N . ALA A 1 241 ? -5.620 0.961 -8.015 1.00 95.06 241 ALA A N 1
ATOM 1848 C CA . ALA A 1 241 ? -4.586 1.605 -8.826 1.00 95.06 241 ALA A CA 1
ATOM 1849 C C . ALA A 1 241 ? -3.459 2.211 -7.970 1.00 95.06 241 ALA A C 1
ATOM 1851 O O . ALA A 1 241 ? -2.284 2.051 -8.284 1.00 95.06 241 ALA A O 1
ATOM 1852 N N . ALA A 1 242 ? -3.810 2.837 -6.846 1.00 93.56 242 ALA A N 1
ATOM 1853 C CA . ALA A 1 242 ? -2.843 3.447 -5.942 1.00 93.56 242 ALA A CA 1
ATOM 1854 C C .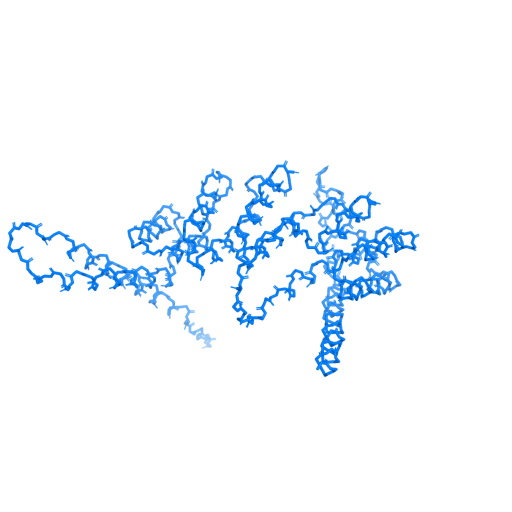 ALA A 1 242 ? -1.979 2.412 -5.199 1.00 93.56 242 ALA A C 1
ATOM 1856 O O . ALA A 1 242 ? -0.811 2.670 -4.927 1.00 93.56 242 ALA A O 1
ATOM 1857 N N . SER A 1 243 ? -2.515 1.231 -4.882 1.00 94.31 243 SER A N 1
ATOM 1858 C CA . SER A 1 243 ? -1.738 0.135 -4.292 1.00 94.31 243 SER A CA 1
ATOM 1859 C C . SER A 1 243 ? -0.739 -0.443 -5.297 1.00 94.31 243 SER A C 1
ATOM 1861 O O . SER A 1 243 ? 0.393 -0.744 -4.921 1.00 94.31 243 SER A O 1
ATOM 1863 N N . TYR A 1 244 ? -1.136 -0.574 -6.570 1.00 96.06 244 TYR A N 1
ATOM 1864 C CA . TYR A 1 244 ? -0.226 -0.970 -7.651 1.00 96.06 244 TYR A CA 1
ATOM 1865 C C . TYR A 1 244 ? 0.871 0.068 -7.873 1.00 96.06 244 TYR A C 1
ATOM 1867 O O . TYR A 1 244 ? 2.044 -0.291 -7.910 1.00 96.06 244 TYR A O 1
ATOM 1875 N N . GLU A 1 245 ? 0.503 1.345 -7.982 1.00 94.94 245 GLU A N 1
ATOM 1876 C CA . GLU A 1 245 ? 1.453 2.447 -8.133 1.00 94.94 245 GLU A CA 1
ATOM 1877 C C . GLU A 1 245 ? 2.472 2.452 -6.990 1.00 94.94 245 GLU A C 1
ATOM 1879 O O . GLU A 1 245 ? 3.674 2.430 -7.249 1.00 94.94 245 GLU A O 1
ATOM 1884 N N . ALA A 1 246 ? 2.010 2.360 -5.738 1.00 92.88 246 ALA A N 1
ATOM 1885 C CA . ALA A 1 246 ? 2.889 2.253 -4.579 1.00 92.88 246 ALA A CA 1
ATOM 1886 C C . ALA A 1 246 ? 3.856 1.063 -4.704 1.00 92.88 246 ALA A C 1
ATOM 1888 O O . ALA A 1 246 ? 5.046 1.220 -4.453 1.00 92.88 246 ALA A O 1
ATOM 1889 N N . ALA A 1 247 ? 3.380 -0.110 -5.138 1.00 95.19 247 ALA A N 1
ATOM 1890 C CA . ALA A 1 247 ? 4.215 -1.300 -5.301 1.00 95.19 247 ALA A CA 1
ATOM 1891 C C . ALA A 1 247 ? 5.238 -1.183 -6.448 1.00 95.19 247 ALA A C 1
ATOM 1893 O O . ALA A 1 247 ? 6.351 -1.691 -6.313 1.00 95.19 247 ALA A O 1
ATOM 1894 N N . VAL A 1 248 ? 4.891 -0.517 -7.557 1.00 95.75 248 VAL A N 1
ATOM 1895 C CA . VAL A 1 248 ? 5.827 -0.261 -8.666 1.00 95.75 248 VAL A CA 1
ATOM 1896 C C . VAL A 1 248 ? 6.917 0.720 -8.239 1.00 95.75 248 VAL A C 1
ATOM 1898 O O . VAL A 1 248 ? 8.094 0.474 -8.484 1.00 95.75 248 VAL A O 1
ATOM 1901 N N . LEU A 1 249 ? 6.544 1.809 -7.566 1.00 93.19 249 LEU A N 1
ATOM 1902 C CA . LEU A 1 249 ? 7.502 2.793 -7.054 1.00 93.19 249 LEU A CA 1
ATOM 1903 C C . LEU A 1 249 ? 8.386 2.207 -5.938 1.00 93.19 249 LEU A C 1
ATOM 1905 O O . LEU A 1 249 ? 9.505 2.662 -5.720 1.00 93.19 249 LEU A O 1
ATOM 1909 N N . ALA A 1 250 ? 7.905 1.162 -5.262 1.00 91.81 250 ALA A N 1
ATOM 1910 C CA . ALA A 1 250 ? 8.615 0.428 -4.222 1.00 91.81 250 ALA A CA 1
ATOM 1911 C C . ALA A 1 250 ? 9.606 -0.624 -4.721 1.00 91.81 250 ALA A C 1
ATOM 1913 O O . ALA A 1 250 ? 10.057 -1.438 -3.917 1.00 91.81 250 ALA A O 1
ATOM 1914 N N . THR A 1 251 ? 9.915 -0.697 -6.013 1.00 92.44 251 THR A N 1
ATOM 1915 C CA . THR A 1 251 ? 10.880 -1.682 -6.508 1.00 92.44 251 THR A CA 1
ATOM 1916 C C . THR A 1 251 ? 12.053 -1.026 -7.218 1.00 92.44 251 THR A C 1
ATOM 1918 O O . THR A 1 251 ? 11.901 -0.071 -7.974 1.00 92.44 251 THR A O 1
ATOM 1921 N N . ASP A 1 252 ? 13.231 -1.580 -6.958 1.00 91.94 252 ASP A N 1
ATOM 1922 C CA . ASP A 1 252 ? 14.522 -1.262 -7.567 1.00 91.94 252 ASP A CA 1
ATOM 1923 C C . ASP A 1 252 ? 14.895 -2.207 -8.727 1.00 91.94 252 ASP A C 1
ATOM 1925 O O . ASP A 1 252 ? 15.897 -2.007 -9.412 1.00 91.94 252 ASP A O 1
ATOM 1929 N N . ASP A 1 253 ? 14.080 -3.231 -8.980 1.00 92.50 253 ASP A N 1
ATOM 1930 C CA . ASP A 1 253 ? 14.285 -4.243 -10.013 1.00 92.50 253 ASP A CA 1
ATOM 1931 C C . ASP A 1 253 ? 13.416 -3.904 -11.228 1.00 92.50 253 ASP A C 1
ATOM 1933 O O . ASP A 1 253 ? 12.183 -3.940 -11.170 1.00 92.50 253 ASP A O 1
ATOM 1937 N N . LEU A 1 254 ? 14.065 -3.598 -12.356 1.00 93.31 254 LEU A N 1
ATOM 1938 C CA . LEU A 1 254 ? 13.379 -3.216 -13.591 1.00 93.31 254 LEU A CA 1
ATOM 1939 C C . LEU A 1 254 ? 12.379 -4.280 -14.064 1.00 93.31 254 LEU A C 1
ATOM 1941 O O . LEU A 1 254 ? 11.273 -3.939 -14.481 1.00 93.31 254 LEU A O 1
ATOM 1945 N N . ALA A 1 255 ? 12.754 -5.560 -14.017 1.00 93.50 255 ALA A N 1
ATOM 1946 C CA . ALA A 1 255 ? 11.896 -6.631 -14.511 1.00 93.50 255 ALA A CA 1
ATOM 1947 C C . ALA A 1 255 ? 10.635 -6.767 -13.649 1.00 93.50 255 ALA A C 1
ATOM 1949 O O . ALA A 1 255 ? 9.555 -7.057 -14.167 1.00 93.50 255 ALA A O 1
ATOM 1950 N N . ARG A 1 256 ? 10.757 -6.527 -12.340 1.00 93.00 256 ARG A N 1
ATOM 1951 C CA . ARG A 1 256 ? 9.615 -6.533 -11.418 1.00 93.00 256 ARG A CA 1
ATOM 1952 C C . ARG A 1 256 ? 8.743 -5.297 -11.569 1.00 93.00 256 ARG A C 1
ATOM 1954 O O . ARG A 1 256 ? 7.525 -5.450 -11.594 1.00 93.00 256 ARG A O 1
ATOM 1961 N N . ALA A 1 257 ? 9.340 -4.114 -11.699 1.00 95.44 257 ALA A N 1
ATOM 1962 C CA . ALA A 1 257 ? 8.606 -2.870 -11.926 1.00 95.44 257 ALA A CA 1
ATOM 1963 C C . ALA A 1 257 ? 7.749 -2.976 -13.193 1.00 95.44 257 ALA A C 1
ATOM 1965 O O . ALA A 1 257 ? 6.556 -2.680 -13.178 1.00 95.44 257 ALA A O 1
ATOM 1966 N N . GLU A 1 258 ? 8.347 -3.494 -14.269 1.00 95.81 258 GLU A N 1
ATOM 1967 C CA . GLU A 1 258 ? 7.677 -3.752 -15.541 1.00 95.81 258 GLU A CA 1
ATOM 1968 C C . GLU A 1 258 ? 6.539 -4.773 -15.391 1.00 95.81 258 GLU A C 1
ATOM 1970 O O . GLU A 1 258 ? 5.443 -4.541 -15.899 1.00 95.81 258 GLU A O 1
ATOM 1975 N N . ALA A 1 259 ? 6.768 -5.882 -14.679 1.00 95.50 259 ALA A N 1
ATOM 1976 C CA . ALA A 1 259 ? 5.744 -6.901 -14.454 1.00 95.50 259 ALA A CA 1
ATOM 1977 C C . ALA A 1 259 ? 4.547 -6.358 -13.658 1.00 95.50 259 ALA A C 1
ATOM 1979 O O . ALA A 1 259 ? 3.408 -6.579 -14.057 1.00 95.50 259 ALA A O 1
ATOM 1980 N N . LEU A 1 260 ? 4.795 -5.607 -12.580 1.00 96.00 260 LEU A N 1
ATOM 1981 C CA . LEU A 1 260 ? 3.742 -4.992 -11.766 1.00 96.00 260 LEU A CA 1
ATOM 1982 C C . LEU A 1 260 ? 2.956 -3.934 -12.546 1.00 96.00 260 LEU A C 1
ATOM 1984 O O . LEU A 1 260 ? 1.736 -3.871 -12.430 1.00 96.00 260 LEU A O 1
ATOM 1988 N N . ALA A 1 261 ? 3.630 -3.122 -13.361 1.00 96.56 261 ALA A N 1
ATOM 1989 C CA . ALA A 1 261 ? 2.970 -2.106 -14.169 1.00 96.56 261 ALA A CA 1
ATOM 1990 C C . ALA A 1 261 ? 2.165 -2.721 -15.337 1.00 96.56 261 ALA A C 1
ATOM 1992 O O . ALA A 1 261 ? 1.093 -2.224 -15.691 1.00 96.56 261 ALA A O 1
ATOM 1993 N N . ARG A 1 262 ? 2.621 -3.841 -15.917 1.00 96.19 262 ARG A N 1
ATOM 1994 C CA . ARG A 1 262 ? 1.792 -4.616 -16.855 1.00 96.19 262 ARG A CA 1
ATOM 1995 C C . ARG A 1 262 ? 0.588 -5.228 -16.159 1.00 96.19 262 ARG A C 1
ATOM 1997 O O . ARG A 1 262 ? -0.517 -4.998 -16.622 1.00 96.19 262 ARG A O 1
ATOM 2004 N N . GLU A 1 263 ? 0.772 -5.889 -15.020 1.00 95.44 263 GLU A N 1
ATOM 2005 C CA . GLU A 1 263 ? -0.337 -6.450 -14.235 1.00 95.44 263 GLU A CA 1
ATOM 2006 C C . GLU A 1 263 ? -1.380 -5.374 -13.882 1.00 95.44 263 GLU A C 1
ATOM 2008 O O . GLU A 1 263 ? -2.578 -5.577 -14.071 1.00 95.44 263 GLU A O 1
ATOM 2013 N N . MET A 1 264 ? -0.929 -4.188 -13.458 1.00 95.75 264 MET A N 1
ATOM 2014 C CA . MET A 1 264 ? -1.788 -3.036 -13.172 1.00 95.75 264 MET A CA 1
ATOM 2015 C C . MET A 1 264 ? -2.690 -2.673 -14.361 1.00 95.75 264 MET A C 1
ATOM 2017 O O . MET A 1 264 ? -3.877 -2.427 -14.165 1.00 95.75 264 MET A O 1
ATOM 2021 N N . SER A 1 265 ? -2.143 -2.644 -15.580 1.00 96.50 265 SER A N 1
ATOM 2022 C CA . SER A 1 265 ? -2.856 -2.149 -16.766 1.00 96.50 265 SER A CA 1
ATOM 2023 C C . SER A 1 265 ? -3.576 -3.218 -17.579 1.00 96.50 265 SER A C 1
ATOM 2025 O O . SER A 1 265 ? -4.678 -2.976 -18.065 1.00 96.50 265 SER A O 1
ATOM 2027 N N . GLU A 1 266 ? -2.974 -4.391 -17.729 1.00 95.06 266 GLU A N 1
ATOM 2028 C CA . GLU A 1 266 ? -3.458 -5.473 -18.586 1.00 95.06 266 GLU A CA 1
ATOM 2029 C C . GLU A 1 266 ? -4.399 -6.408 -17.823 1.00 95.06 266 GLU A C 1
ATOM 2031 O O . GLU A 1 266 ? -5.481 -6.718 -18.320 1.00 95.06 266 GLU A O 1
ATOM 2036 N N . ASP A 1 267 ? -4.027 -6.807 -16.602 1.00 92.44 267 ASP A N 1
ATOM 2037 C CA . ASP A 1 267 ? -4.793 -7.786 -15.825 1.00 92.44 267 ASP A CA 1
ATOM 2038 C C . ASP A 1 267 ? -5.847 -7.109 -14.942 1.00 92.44 267 ASP A C 1
ATOM 2040 O O . ASP A 1 267 ? -6.999 -7.544 -14.884 1.00 92.44 267 ASP A O 1
ATOM 2044 N N . ALA A 1 268 ? -5.464 -6.031 -14.251 1.00 92.19 268 ALA A N 1
ATOM 2045 C CA . ALA A 1 268 ? -6.349 -5.314 -13.337 1.00 92.19 268 ALA A CA 1
ATOM 2046 C C . ALA A 1 268 ? -7.154 -4.190 -14.015 1.00 92.19 268 ALA A C 1
ATOM 2048 O O . ALA A 1 268 ? -8.127 -3.707 -13.437 1.00 92.19 268 ALA A O 1
ATOM 2049 N N . GLY A 1 269 ? -6.776 -3.790 -15.236 1.00 95.75 269 GLY A N 1
ATOM 2050 C CA . GLY A 1 269 ? -7.475 -2.762 -16.012 1.00 95.75 269 GLY A CA 1
ATOM 2051 C C . GLY A 1 269 ? -7.357 -1.345 -15.441 1.00 95.75 269 GLY A C 1
ATOM 2052 O O . GLY A 1 269 ? -8.180 -0.490 -15.769 1.00 95.75 269 GLY A O 1
ATOM 2053 N N . HIS A 1 270 ? -6.369 -1.085 -14.581 1.00 96.44 270 HIS A N 1
ATOM 2054 C CA . HIS A 1 270 ? -6.115 0.244 -14.026 1.00 96.44 270 HIS A CA 1
ATOM 2055 C C . HIS A 1 270 ? -5.277 1.084 -14.991 1.00 96.44 270 HIS A C 1
ATOM 2057 O O . HIS A 1 270 ? -4.327 0.605 -15.611 1.00 96.44 270 HIS A O 1
ATOM 2063 N N . GLU A 1 271 ? -5.592 2.372 -15.096 1.00 95.94 271 GLU A N 1
ATOM 2064 C CA . GLU A 1 271 ? -4.804 3.293 -15.915 1.00 95.94 271 GLU A CA 1
ATOM 2065 C C . GLU A 1 271 ? -3.415 3.518 -15.310 1.00 95.94 271 GLU A C 1
ATOM 2067 O O . GLU A 1 271 ? -3.271 3.783 -14.116 1.00 95.94 271 GLU A O 1
ATOM 2072 N N . LEU A 1 272 ? -2.381 3.445 -16.149 1.00 95.94 272 LEU A N 1
ATOM 2073 C CA . LEU A 1 272 ? -1.018 3.778 -15.745 1.00 95.94 272 LEU A CA 1
ATOM 2074 C C . LEU A 1 272 ? -0.900 5.273 -15.450 1.00 95.94 272 LEU A C 1
ATOM 2076 O O . LEU A 1 272 ? -1.367 6.107 -16.226 1.00 95.94 272 LEU A O 1
ATOM 2080 N N . THR A 1 273 ? -0.191 5.611 -14.376 1.00 96.19 273 THR A N 1
ATOM 2081 C CA . THR A 1 273 ? 0.170 6.998 -14.078 1.00 96.19 273 THR A CA 1
ATOM 2082 C C . THR A 1 273 ? 1.481 7.382 -14.768 1.00 96.19 273 THR A C 1
ATOM 2084 O O . THR A 1 273 ? 2.294 6.532 -15.156 1.00 96.19 273 THR A O 1
ATOM 2087 N N . ALA A 1 274 ? 1.707 8.691 -14.919 1.00 95.81 274 ALA A N 1
ATOM 2088 C CA . ALA A 1 274 ? 2.987 9.206 -15.400 1.00 95.81 274 ALA A CA 1
ATOM 2089 C C . ALA A 1 274 ? 4.139 8.780 -14.476 1.00 95.81 274 ALA A C 1
ATOM 2091 O O . ALA A 1 274 ? 5.164 8.331 -14.977 1.00 95.81 274 ALA A O 1
ATOM 2092 N N . ALA A 1 275 ? 3.926 8.813 -13.154 1.00 95.69 275 ALA A N 1
ATOM 2093 C CA . ALA A 1 275 ? 4.921 8.417 -12.159 1.00 95.69 275 ALA A CA 1
ATOM 2094 C C . ALA A 1 275 ? 5.366 6.955 -12.328 1.00 95.69 275 ALA A C 1
ATOM 2096 O O . ALA A 1 275 ? 6.561 6.673 -12.331 1.00 95.69 275 ALA A O 1
ATOM 2097 N N . VAL A 1 276 ? 4.426 6.031 -12.561 1.00 96.69 276 VAL A N 1
ATOM 2098 C CA . VAL A 1 276 ? 4.744 4.624 -12.858 1.00 96.69 276 VAL A CA 1
ATOM 2099 C C . VAL A 1 276 ? 5.614 4.502 -14.113 1.00 96.69 276 VAL A C 1
ATOM 2101 O O . VAL A 1 276 ? 6.633 3.812 -14.104 1.00 96.69 276 VAL A O 1
ATOM 2104 N N . CYS A 1 277 ? 5.244 5.189 -15.198 1.00 97.31 277 CYS A N 1
ATOM 2105 C CA . CYS A 1 277 ? 6.002 5.130 -16.448 1.00 97.31 277 CYS A CA 1
ATOM 2106 C C . CYS A 1 277 ? 7.398 5.759 -16.313 1.00 97.31 277 CYS A C 1
ATOM 2108 O O . CYS A 1 277 ? 8.370 5.224 -16.848 1.00 97.31 277 CYS A O 1
ATOM 2110 N N . GLU A 1 278 ? 7.504 6.890 -15.615 1.00 96.56 278 GLU A N 1
ATOM 2111 C CA . GLU A 1 278 ? 8.763 7.584 -15.343 1.00 96.56 278 GLU A CA 1
ATOM 2112 C C . GLU A 1 278 ? 9.704 6.723 -14.500 1.00 96.56 278 GLU A C 1
ATOM 2114 O O . GLU A 1 278 ? 10.865 6.570 -14.878 1.00 96.56 278 GLU A O 1
ATOM 2119 N N . HIS A 1 279 ? 9.195 6.072 -13.451 1.00 95.81 279 HIS A N 1
ATOM 2120 C CA . HIS A 1 279 ? 9.979 5.172 -12.602 1.00 95.81 279 HIS A CA 1
ATOM 2121 C C . HIS A 1 279 ? 10.555 3.986 -13.383 1.00 95.81 279 HIS A C 1
ATOM 2123 O O . HIS A 1 279 ? 11.752 3.707 -13.325 1.00 95.81 279 HIS A O 1
ATOM 2129 N N . VAL A 1 280 ? 9.742 3.319 -14.213 1.00 96.50 280 VAL A N 1
ATOM 2130 C CA . VAL A 1 280 ? 10.232 2.220 -15.067 1.00 96.50 280 VAL A CA 1
ATOM 2131 C C . VAL A 1 280 ? 11.303 2.715 -16.053 1.00 96.50 280 VAL A C 1
ATOM 2133 O O . VAL A 1 280 ? 12.291 2.020 -16.315 1.00 96.50 280 VAL A O 1
ATOM 2136 N N . LEU A 1 281 ? 11.151 3.929 -16.594 1.00 96.00 281 LEU A N 1
ATOM 2137 C CA . LEU A 1 281 ? 12.149 4.547 -17.472 1.00 96.00 281 LEU A CA 1
ATOM 2138 C C . LEU A 1 281 ? 13.438 4.931 -16.737 1.00 96.00 281 LEU A C 1
ATOM 2140 O O . LEU A 1 281 ? 14.515 4.832 -17.334 1.00 96.00 281 LEU A O 1
ATOM 2144 N N . GLU A 1 282 ? 13.349 5.352 -15.479 1.00 95.25 282 GLU A N 1
ATOM 2145 C CA . GLU A 1 282 ? 14.499 5.618 -14.616 1.00 95.25 282 GLU A CA 1
ATOM 2146 C C . GLU A 1 282 ? 15.283 4.328 -14.356 1.00 95.25 282 GLU A C 1
ATOM 2148 O O . GLU A 1 282 ? 16.480 4.270 -14.652 1.00 95.25 282 GLU A O 1
ATOM 2153 N N . LEU A 1 283 ? 14.599 3.247 -13.963 1.00 94.44 283 LEU A N 1
ATOM 2154 C CA . LEU A 1 283 ? 15.214 1.928 -13.790 1.00 94.44 283 LEU A CA 1
ATOM 2155 C C . LEU A 1 283 ? 15.861 1.414 -15.086 1.00 94.44 283 LEU A C 1
ATOM 2157 O O . LEU A 1 283 ? 16.955 0.848 -15.038 1.00 94.44 283 LEU A O 1
ATOM 2161 N N . CYS A 1 284 ? 15.252 1.657 -16.256 1.00 92.94 284 CYS A N 1
ATOM 2162 C CA . CYS A 1 284 ? 15.867 1.350 -17.555 1.00 92.94 284 CYS A CA 1
ATOM 2163 C C . CYS A 1 284 ? 17.191 2.097 -17.769 1.00 92.94 284 CYS A C 1
ATOM 2165 O O . CYS A 1 284 ? 18.121 1.544 -18.357 1.00 92.94 284 CYS A O 1
ATOM 2167 N N . CYS A 1 285 ? 17.269 3.362 -17.349 1.00 92.19 285 CYS A N 1
ATOM 2168 C CA . CYS A 1 285 ? 18.485 4.162 -17.477 1.00 92.19 285 CYS A CA 1
ATOM 2169 C C . CYS A 1 285 ? 19.579 3.664 -16.524 1.00 92.19 285 CYS A C 1
ATOM 2171 O O . CYS A 1 285 ? 20.720 3.530 -16.959 1.00 92.19 285 CYS A O 1
ATOM 2173 N N . LEU A 1 286 ? 19.218 3.333 -15.279 1.00 91.44 286 LEU A N 1
ATOM 2174 C CA . LEU A 1 286 ? 20.143 2.810 -14.268 1.00 91.44 286 LEU A CA 1
ATOM 2175 C C . LEU A 1 286 ? 20.728 1.441 -14.651 1.00 91.44 286 LEU A C 1
ATOM 2177 O O . LEU A 1 286 ? 21.922 1.212 -14.480 1.00 91.44 286 LEU A O 1
ATOM 2181 N N . HIS A 1 287 ? 19.921 0.543 -15.225 1.00 86.94 287 HIS A N 1
ATOM 2182 C CA . HIS A 1 287 ? 20.404 -0.768 -15.680 1.00 86.94 287 HIS A CA 1
ATOM 2183 C C . HIS A 1 287 ? 21.185 -0.678 -17.002 1.00 86.94 287 HIS A C 1
ATOM 2185 O O . HIS A 1 287 ? 22.091 -1.470 -17.238 1.00 86.94 287 HIS A O 1
ATOM 2191 N N . GLY A 1 288 ? 20.865 0.293 -17.865 1.00 79.56 288 GLY A N 1
ATOM 2192 C CA . GLY A 1 288 ? 21.528 0.469 -19.159 1.00 79.56 288 GLY A CA 1
ATOM 2193 C C . GLY A 1 288 ? 22.907 1.135 -19.097 1.00 79.56 288 GLY A C 1
ATOM 2194 O O . GLY A 1 288 ? 23.673 1.000 -20.049 1.00 79.56 288 GLY A O 1
ATOM 2195 N N . SER A 1 289 ? 23.244 1.851 -18.018 1.00 62.94 289 SER A N 1
ATOM 2196 C CA . SER A 1 289 ? 24.574 2.456 -17.855 1.00 62.94 289 SER A CA 1
ATOM 2197 C C . SER A 1 289 ? 25.650 1.446 -17.455 1.00 62.94 289 SER A C 1
ATOM 2199 O O . SER A 1 289 ? 26.819 1.675 -17.744 1.00 62.94 289 SER A O 1
ATOM 2201 N N . HIS A 1 290 ? 25.272 0.322 -16.840 1.00 59.00 290 HIS A N 1
ATOM 2202 C CA . HIS A 1 290 ? 26.227 -0.676 -16.352 1.00 59.00 290 HIS A CA 1
ATOM 2203 C C . HIS A 1 290 ? 26.819 -1.577 -17.450 1.00 59.00 290 HIS A C 1
ATOM 2205 O O . HIS A 1 290 ? 27.901 -2.126 -17.262 1.00 59.00 290 HIS A O 1
ATOM 2211 N N . ASP A 1 291 ? 26.163 -1.687 -18.609 1.00 55.28 291 ASP A N 1
ATOM 2212 C CA . ASP A 1 291 ? 26.621 -2.533 -19.722 1.00 55.28 291 ASP A CA 1
ATOM 2213 C C . ASP A 1 291 ? 27.787 -1.917 -20.531 1.00 55.28 291 ASP A C 1
ATOM 2215 O O . ASP A 1 291 ? 28.368 -2.592 -21.382 1.00 55.28 291 ASP A O 1
ATOM 2219 N N . TYR A 1 292 ? 28.143 -0.644 -20.304 1.00 53.34 292 TYR A N 1
ATOM 2220 C CA . TYR A 1 292 ? 29.145 0.059 -21.122 1.00 53.34 292 TYR A CA 1
ATOM 2221 C C . TYR A 1 292 ? 30.585 0.008 -20.587 1.00 53.34 292 TYR A C 1
ATOM 2223 O O . TYR A 1 292 ? 31.509 0.161 -21.388 1.00 53.34 292 TYR A O 1
ATOM 2231 N N . ASP A 1 293 ? 30.802 -0.260 -19.296 1.00 52.12 293 ASP A N 1
ATOM 2232 C CA . ASP A 1 293 ? 32.141 -0.151 -18.688 1.00 52.12 293 ASP A CA 1
ATOM 2233 C C . ASP A 1 293 ? 32.923 -1.477 -18.604 1.00 52.12 293 ASP A C 1
ATOM 2235 O O . ASP A 1 293 ? 34.139 -1.450 -18.422 1.00 52.12 293 ASP A O 1
ATOM 2239 N N . ASP A 1 294 ? 32.286 -2.633 -18.832 1.00 50.59 294 ASP A N 1
ATOM 2240 C CA . ASP A 1 294 ? 32.945 -3.957 -18.753 1.00 50.59 294 ASP A CA 1
ATOM 2241 C C . ASP A 1 294 ? 33.364 -4.530 -20.126 1.00 50.59 294 ASP A C 1
ATOM 2243 O O . ASP A 1 294 ? 33.841 -5.658 -20.246 1.00 50.59 294 ASP A O 1
ATOM 2247 N N . ALA A 1 295 ? 33.246 -3.742 -21.203 1.00 53.62 295 ALA A N 1
ATOM 2248 C CA . ALA A 1 295 ? 33.714 -4.131 -22.542 1.00 53.62 295 ALA A CA 1
ATOM 2249 C C . ALA A 1 295 ? 35.253 -4.075 -22.700 1.00 53.62 295 ALA A C 1
ATOM 2251 O O . ALA A 1 295 ? 35.796 -4.378 -23.768 1.00 53.62 295 ALA A O 1
ATOM 2252 N N . GLY A 1 296 ? 35.976 -3.699 -21.643 1.00 54.38 296 GLY A N 1
ATOM 2253 C CA . GLY A 1 296 ? 37.428 -3.760 -21.575 1.00 54.38 296 GLY A CA 1
ATOM 2254 C C . GLY A 1 296 ? 37.909 -5.095 -21.015 1.00 54.38 296 GLY A C 1
ATOM 2255 O O . GLY A 1 296 ? 38.210 -5.160 -19.833 1.00 54.38 296 GLY A O 1
ATOM 2256 N N . VAL A 1 297 ? 38.067 -6.096 -21.893 1.00 53.50 297 VAL A N 1
ATOM 2257 C CA . VAL A 1 297 ? 38.894 -7.327 -21.781 1.00 53.50 297 VAL A CA 1
ATOM 2258 C C . VAL A 1 297 ? 38.102 -8.627 -22.015 1.00 53.50 297 VAL A C 1
ATOM 2260 O O . VAL A 1 297 ? 37.224 -9.018 -21.262 1.00 53.50 297 VAL A O 1
ATOM 2263 N N . SER A 1 298 ? 38.574 -9.366 -23.026 1.00 48.44 298 SER A N 1
ATOM 2264 C CA . SER A 1 298 ? 38.354 -10.792 -23.317 1.00 48.44 298 SER A CA 1
ATOM 2265 C C . SER A 1 298 ? 37.226 -11.194 -24.280 1.00 48.44 298 SER A C 1
ATOM 2267 O O . SER A 1 298 ? 36.094 -11.511 -23.938 1.00 48.44 298 SER A O 1
ATOM 2269 N N . SER A 1 299 ? 37.657 -11.258 -25.538 1.00 55.78 299 SER A N 1
ATOM 2270 C CA . SER A 1 299 ? 37.223 -12.104 -26.650 1.00 55.78 299 SER A CA 1
ATOM 2271 C C . SER A 1 299 ? 36.351 -13.336 -26.342 1.00 55.78 299 SER A C 1
ATOM 2273 O O . SER A 1 299 ? 36.819 -14.302 -25.744 1.00 55.78 299 SER A O 1
ATOM 2275 N N . GLY A 1 300 ? 35.181 -13.383 -26.991 1.00 58.81 300 GLY A N 1
ATOM 2276 C CA . GLY A 1 300 ? 34.684 -14.612 -27.622 1.00 58.81 300 GLY A CA 1
ATOM 2277 C C . GLY A 1 300 ? 33.563 -15.363 -26.905 1.00 58.81 300 GLY A C 1
ATOM 2278 O O . GLY A 1 300 ? 33.752 -16.507 -26.511 1.00 58.81 300 GLY A O 1
ATOM 2279 N N . GLY A 1 301 ? 32.363 -14.784 -26.828 1.00 53.44 301 GLY A N 1
ATOM 2280 C CA . GLY A 1 301 ? 31.154 -15.540 -26.483 1.00 53.44 301 GLY A CA 1
ATOM 2281 C C . GLY A 1 301 ? 29.886 -14.690 -26.549 1.00 53.44 301 GLY A C 1
ATOM 2282 O O . GLY A 1 301 ? 29.748 -13.749 -25.785 1.00 53.44 301 GLY A O 1
ATOM 2283 N N . SER A 1 302 ? 28.990 -15.008 -27.488 1.00 55.97 302 SER A N 1
ATOM 2284 C CA . SER A 1 302 ? 27.586 -14.571 -27.636 1.00 55.97 302 SER A CA 1
ATOM 2285 C C . SER A 1 302 ? 27.027 -13.546 -26.622 1.00 55.97 302 SER A C 1
ATOM 2287 O O . SER A 1 302 ? 26.254 -13.905 -25.739 1.00 55.97 302 SER A O 1
ATOM 2289 N N . ALA A 1 303 ? 27.317 -12.254 -26.816 1.00 53.16 303 ALA A N 1
ATOM 2290 C CA . ALA A 1 303 ? 26.823 -11.139 -25.988 1.00 53.16 303 ALA A CA 1
ATOM 2291 C C . ALA A 1 303 ? 25.707 -10.297 -26.663 1.00 53.16 303 ALA A C 1
ATOM 2293 O O . ALA A 1 303 ? 25.569 -9.105 -26.415 1.00 53.16 303 ALA A O 1
ATOM 2294 N N . GLY A 1 304 ? 24.905 -10.886 -27.559 1.00 55.41 304 GLY A N 1
ATOM 2295 C CA . GLY A 1 304 ? 23.977 -10.135 -28.427 1.00 55.41 304 GLY A CA 1
ATOM 2296 C C . GLY A 1 304 ? 22.560 -9.860 -27.895 1.00 55.41 304 GLY A C 1
ATOM 2297 O O . GLY A 1 304 ? 21.787 -9.209 -28.591 1.00 55.41 304 GLY A O 1
ATOM 2298 N N . SER A 1 305 ? 22.166 -10.364 -26.718 1.00 61.22 305 SER A N 1
ATOM 2299 C CA . SER A 1 305 ? 20.734 -10.444 -26.362 1.00 61.22 305 SER A CA 1
ATOM 2300 C C . SER A 1 305 ? 20.211 -9.355 -25.414 1.00 61.22 305 SER A C 1
ATOM 2302 O O . SER A 1 305 ? 19.026 -9.027 -25.486 1.00 61.22 305 SER A O 1
ATOM 2304 N N . SER A 1 306 ? 21.034 -8.788 -24.528 1.00 62.16 306 SER A N 1
ATOM 2305 C CA . SER A 1 306 ? 20.527 -7.938 -23.432 1.00 62.16 306 SER A CA 1
ATOM 2306 C C . SER A 1 306 ? 20.236 -6.492 -23.862 1.00 62.16 306 SER A C 1
ATOM 2308 O O . SER A 1 306 ? 19.150 -5.974 -23.589 1.00 62.16 306 SER A O 1
ATOM 2310 N N . GLY A 1 307 ? 21.122 -5.867 -24.647 1.00 65.94 307 GLY A N 1
ATOM 2311 C CA . GLY A 1 307 ? 20.944 -4.478 -25.109 1.00 65.94 307 GLY A CA 1
ATOM 2312 C C . GLY A 1 307 ? 19.732 -4.266 -26.034 1.00 65.94 307 GLY A C 1
ATOM 2313 O O . GLY A 1 307 ? 19.088 -3.210 -26.021 1.00 65.94 307 GLY A O 1
ATOM 2314 N N . SER A 1 308 ? 19.339 -5.294 -26.796 1.00 76.56 308 SER A N 1
ATOM 2315 C CA . SER A 1 308 ? 18.122 -5.235 -27.618 1.00 76.56 308 SER A CA 1
ATOM 2316 C C . SER A 1 308 ? 16.844 -5.217 -26.772 1.00 76.56 308 SER A C 1
ATOM 2318 O O . SER A 1 308 ? 15.843 -4.644 -27.202 1.00 76.56 308 SER A O 1
ATOM 2320 N N . ARG A 1 309 ? 16.854 -5.826 -25.580 1.00 83.62 309 ARG A N 1
ATOM 2321 C CA . ARG A 1 309 ? 15.672 -5.889 -24.712 1.00 83.62 309 ARG A CA 1
ATOM 2322 C C . ARG A 1 309 ? 15.425 -4.550 -24.021 1.00 83.62 309 ARG A C 1
ATOM 2324 O O . ARG A 1 309 ? 14.327 -4.015 -24.139 1.00 83.62 309 ARG A O 1
ATOM 2331 N N . LEU A 1 310 ? 16.449 -3.960 -23.398 1.00 84.12 310 LEU A N 1
ATOM 2332 C CA . LEU A 1 310 ? 16.329 -2.668 -22.702 1.00 84.12 310 LEU A CA 1
ATOM 2333 C C . LEU A 1 310 ? 15.897 -1.532 -23.643 1.00 84.12 310 LEU A C 1
ATOM 2335 O O . LEU A 1 310 ? 15.069 -0.695 -23.285 1.00 84.12 310 LEU A O 1
ATOM 2339 N N . SER A 1 311 ? 16.394 -1.524 -24.884 1.00 86.00 311 SER A N 1
ATOM 2340 C CA . SER A 1 311 ? 15.973 -0.547 -25.901 1.00 86.00 311 SER A CA 1
ATOM 2341 C C . SER A 1 311 ? 14.532 -0.749 -26.395 1.00 86.00 311 SER A C 1
ATOM 2343 O O . SER A 1 311 ? 13.891 0.214 -26.827 1.00 86.00 311 SER A O 1
ATOM 2345 N N . GLY A 1 312 ? 14.007 -1.977 -26.342 1.00 90.88 312 GLY A N 1
ATOM 2346 C CA . GLY A 1 312 ? 12.595 -2.282 -26.578 1.00 90.88 312 GLY A CA 1
ATOM 2347 C C . GLY A 1 312 ? 11.714 -1.741 -25.455 1.00 90.88 312 GLY A C 1
ATOM 2348 O O . GLY A 1 312 ? 10.866 -0.889 -25.714 1.00 90.88 312 GLY A O 1
ATOM 2349 N N . VAL A 1 313 ? 12.009 -2.149 -24.217 1.00 90.94 313 VAL A N 1
ATOM 2350 C CA . VAL A 1 313 ? 11.291 -1.728 -23.000 1.00 90.94 313 VAL A CA 1
ATOM 2351 C C . VAL A 1 313 ? 11.258 -0.200 -22.903 1.00 90.94 313 VAL A C 1
ATOM 2353 O O . VAL A 1 313 ? 10.193 0.407 -22.821 1.00 90.94 313 VAL A O 1
ATOM 2356 N N . ARG A 1 314 ? 12.403 0.474 -23.057 1.00 91.94 314 ARG A N 1
ATOM 2357 C CA . ARG A 1 314 ? 12.468 1.944 -23.007 1.00 91.94 314 ARG A CA 1
ATOM 2358 C C . ARG A 1 314 ? 11.601 2.631 -24.070 1.00 91.94 314 ARG A C 1
ATOM 2360 O O . ARG A 1 314 ? 11.074 3.711 -23.812 1.00 91.94 314 ARG A O 1
ATOM 2367 N N . ARG A 1 315 ? 11.484 2.069 -25.280 1.00 93.56 315 ARG A N 1
ATOM 2368 C CA . ARG A 1 315 ? 10.627 2.637 -26.339 1.00 93.56 315 ARG A CA 1
ATOM 2369 C C . ARG A 1 315 ? 9.148 2.464 -26.012 1.00 93.56 315 ARG A C 1
ATOM 2371 O O . ARG A 1 315 ? 8.398 3.418 -26.191 1.00 93.56 315 ARG A O 1
ATOM 2378 N N . GLU A 1 316 ? 8.765 1.291 -25.520 1.00 95.19 316 GLU A N 1
ATOM 2379 C CA . GLU A 1 316 ? 7.398 0.984 -25.090 1.00 95.19 316 GLU A CA 1
ATOM 2380 C C . GLU A 1 316 ? 6.934 1.947 -23.990 1.00 95.19 316 GLU A C 1
ATOM 2382 O O . GLU A 1 316 ? 5.941 2.651 -24.162 1.00 95.19 316 GLU A O 1
ATOM 2387 N N . TRP A 1 317 ? 7.698 2.070 -22.903 1.00 95.31 317 TRP A N 1
ATOM 2388 C CA . TRP A 1 317 ? 7.314 2.923 -21.774 1.00 95.31 317 TRP A CA 1
ATOM 2389 C C . TRP A 1 317 ? 7.340 4.420 -22.109 1.00 95.31 317 TRP A C 1
ATOM 2391 O O . TRP A 1 317 ? 6.492 5.171 -21.631 1.00 95.31 317 TRP A O 1
ATOM 2401 N N . LYS A 1 318 ? 8.227 4.869 -23.012 1.00 95.12 318 LYS A N 1
ATOM 2402 C CA . LYS A 1 318 ? 8.167 6.237 -23.564 1.00 95.12 318 LYS A CA 1
ATOM 2403 C C . LYS A 1 318 ? 6.896 6.490 -24.374 1.00 95.12 318 LYS A C 1
ATOM 2405 O O . LYS A 1 318 ? 6.382 7.606 -24.342 1.00 95.12 318 LYS A O 1
ATOM 2410 N N . ALA A 1 319 ? 6.421 5.496 -25.125 1.00 96.06 319 ALA A N 1
ATOM 2411 C CA . ALA A 1 319 ? 5.174 5.615 -25.873 1.00 96.06 319 ALA A CA 1
ATOM 2412 C C . ALA A 1 319 ? 3.978 5.722 -24.915 1.00 96.06 319 ALA A C 1
ATOM 2414 O O . ALA A 1 319 ? 3.223 6.684 -25.033 1.00 96.06 319 ALA A O 1
ATOM 2415 N N . LYS A 1 320 ? 3.893 4.841 -23.905 1.00 94.81 320 LYS A N 1
ATOM 2416 C CA . LYS A 1 320 ? 2.859 4.892 -22.852 1.00 94.81 320 LYS A CA 1
ATOM 2417 C C . LYS A 1 320 ? 2.846 6.244 -22.120 1.00 94.81 320 LYS A C 1
ATOM 2419 O O . LYS A 1 320 ? 1.800 6.877 -22.013 1.00 94.81 320 LYS A O 1
ATOM 2424 N N . LEU A 1 321 ? 4.010 6.760 -21.708 1.00 95.50 321 LEU A N 1
ATOM 2425 C CA . LEU A 1 321 ? 4.113 8.081 -21.066 1.00 95.50 321 LEU A CA 1
ATOM 2426 C C . LEU A 1 321 ? 3.615 9.220 -21.975 1.00 95.50 321 LEU A C 1
ATOM 2428 O O . LEU A 1 321 ? 2.946 10.152 -21.521 1.00 95.50 321 LEU A O 1
ATOM 2432 N N . LYS A 1 322 ? 3.923 9.151 -23.277 1.00 95.44 322 LYS A N 1
ATOM 2433 C CA . LYS A 1 322 ? 3.452 10.132 -24.261 1.00 95.44 322 LYS A CA 1
ATOM 2434 C C . LYS A 1 322 ? 1.933 10.067 -24.447 1.00 95.44 322 LYS A C 1
ATOM 2436 O O . LYS A 1 322 ? 1.308 11.118 -24.540 1.00 95.44 322 LYS A O 1
ATOM 2441 N N . GLU A 1 323 ? 1.349 8.872 -24.486 1.00 94.19 323 GLU A N 1
ATOM 2442 C CA . GLU A 1 323 ? -0.105 8.676 -24.578 1.00 94.19 323 GLU A CA 1
ATOM 2443 C C . GLU A 1 323 ? -0.830 9.318 -23.388 1.00 94.19 323 GLU A C 1
ATOM 2445 O O . GLU A 1 323 ? -1.742 10.119 -23.600 1.00 94.19 323 GLU A O 1
ATOM 2450 N N . ILE A 1 324 ? -0.346 9.070 -22.164 1.00 93.19 324 ILE A N 1
ATOM 2451 C CA . ILE A 1 324 ? -0.860 9.686 -20.927 1.00 93.19 324 ILE A CA 1
ATOM 2452 C C . ILE A 1 324 ? -0.746 11.220 -20.983 1.00 93.19 324 ILE A C 1
ATOM 2454 O O . ILE A 1 324 ? -1.672 11.944 -20.624 1.00 93.19 324 ILE A O 1
ATOM 2458 N N . SER A 1 325 ? 0.377 11.742 -21.483 1.00 92.56 325 SER A N 1
ATOM 2459 C CA . SER A 1 325 ? 0.597 13.193 -21.593 1.00 92.56 325 SER A CA 1
ATOM 2460 C C . SER A 1 325 ? -0.337 13.862 -22.612 1.00 92.56 325 SER A C 1
ATOM 2462 O O . SER A 1 325 ? -0.721 15.022 -22.452 1.00 92.56 325 SER A O 1
ATOM 2464 N N . CYS A 1 326 ? -0.705 13.150 -23.682 1.00 90.19 326 CYS A N 1
ATOM 2465 C CA . CYS A 1 326 ? -1.581 13.668 -24.730 1.00 90.19 326 CYS A CA 1
ATOM 2466 C C . CYS A 1 326 ? -3.067 13.632 -24.340 1.00 90.19 326 CYS A C 1
ATOM 2468 O O . CYS A 1 326 ? -3.804 14.544 -24.723 1.00 90.19 326 CYS A O 1
ATOM 2470 N N . SER A 1 327 ? -3.518 12.629 -23.579 1.00 86.00 327 SER A N 1
ATOM 2471 C CA . SER A 1 327 ? -4.927 12.504 -23.176 1.00 86.00 327 SER A CA 1
ATOM 2472 C C . SER A 1 327 ? -5.370 13.628 -22.227 1.00 86.00 327 SER A C 1
ATOM 2474 O O . SER A 1 327 ? -6.465 14.175 -22.394 1.00 86.00 327 SER A O 1
ATOM 2476 N N . GLY A 1 328 ? -4.489 14.072 -21.322 1.00 75.56 328 GLY A N 1
ATOM 2477 C CA . GLY A 1 328 ? -4.771 15.136 -20.349 1.00 75.56 328 GLY A CA 1
ATOM 2478 C C . GLY A 1 328 ? -5.021 16.534 -20.938 1.00 75.56 328 GLY A C 1
ATOM 2479 O O . GLY A 1 328 ? -5.628 17.376 -20.282 1.00 75.56 328 GLY A O 1
ATOM 2480 N N . SER A 1 329 ? -4.613 16.800 -22.186 1.00 66.75 329 SER A N 1
ATOM 2481 C CA . SER A 1 329 ? -4.775 18.124 -22.820 1.00 66.75 329 SER A CA 1
ATOM 2482 C C . SER A 1 329 ? -6.134 18.338 -23.507 1.00 66.75 329 SER A C 1
ATOM 2484 O O . SER A 1 329 ? -6.432 19.450 -23.938 1.00 66.75 329 SER A O 1
ATOM 2486 N N . SER A 1 330 ? -6.977 17.305 -23.618 1.00 58.62 330 SER A N 1
ATOM 2487 C CA . SER A 1 330 ? -8.236 17.373 -24.385 1.00 58.62 330 SER A CA 1
ATOM 2488 C C . SER A 1 330 ? -9.478 17.788 -23.577 1.00 58.62 330 SER A C 1
ATOM 2490 O O . SER A 1 330 ? -10.502 18.123 -24.169 1.00 58.62 330 SER A O 1
ATOM 2492 N N . ALA A 1 331 ? -9.401 17.845 -22.242 1.00 56.91 331 ALA A N 1
ATOM 2493 C CA . ALA A 1 331 ? -10.551 18.142 -21.375 1.00 56.91 331 ALA A CA 1
ATOM 2494 C C . ALA A 1 331 ? -10.856 19.649 -21.188 1.00 56.91 331 ALA A C 1
ATOM 2496 O O . ALA A 1 331 ? -11.802 20.009 -20.492 1.00 56.91 331 ALA A O 1
ATOM 2497 N N . GLY A 1 332 ? -10.079 20.543 -21.811 1.00 52.66 332 GLY A N 1
ATOM 2498 C CA . GLY A 1 332 ? -10.201 22.002 -21.683 1.00 52.66 332 GLY A CA 1
ATOM 2499 C C . GLY A 1 332 ? -10.744 22.700 -22.932 1.00 52.66 332 GLY A C 1
ATOM 2500 O O . GLY A 1 332 ? -10.138 23.656 -23.405 1.00 52.66 332 GLY A O 1
ATOM 2501 N N . GLY A 1 333 ? -11.845 22.221 -23.514 1.00 49.44 333 GLY A N 1
ATOM 2502 C CA . GLY A 1 333 ? -12.526 22.923 -24.608 1.00 49.44 333 GLY A CA 1
ATOM 2503 C C . GLY A 1 333 ? -13.459 24.018 -24.068 1.00 49.44 333 GLY A C 1
ATOM 2504 O O . GLY A 1 333 ? -14.393 23.680 -23.339 1.00 49.44 333 GLY A O 1
ATOM 2505 N N . PRO A 1 334 ? -13.260 25.312 -24.392 1.00 54.53 334 PRO A N 1
ATOM 2506 C CA . PRO A 1 334 ? -14.141 26.375 -23.928 1.00 54.53 334 PRO A CA 1
ATOM 2507 C C . PRO A 1 334 ? -15.533 26.195 -24.536 1.00 54.53 334 PRO A C 1
ATOM 2509 O O . PRO A 1 334 ? -15.699 26.206 -25.756 1.00 54.53 334 PRO A O 1
ATOM 2512 N N . GLY A 1 335 ? -16.539 26.066 -23.670 1.00 54.94 335 GLY A N 1
ATOM 2513 C CA . GLY A 1 335 ? -17.936 26.241 -24.038 1.00 54.94 335 GLY A CA 1
ATOM 2514 C C . GLY A 1 335 ? -18.142 27.658 -24.564 1.00 54.94 335 GLY A C 1
ATOM 2515 O O . GLY A 1 335 ? -18.398 28.584 -23.798 1.00 54.94 335 GLY A O 1
ATOM 2516 N N . ALA A 1 336 ? -17.992 27.833 -25.875 1.00 55.69 336 ALA A N 1
ATOM 2517 C CA . ALA A 1 336 ? -18.451 29.018 -26.570 1.00 55.69 336 ALA A CA 1
ATOM 2518 C C . ALA A 1 336 ? -19.980 29.005 -26.505 1.00 55.69 336 ALA A C 1
ATOM 2520 O O . ALA A 1 336 ? -20.646 28.211 -27.169 1.00 55.69 336 ALA A O 1
ATOM 2521 N N . GLY A 1 337 ? -20.505 29.852 -25.621 1.00 56.56 337 GLY A N 1
ATOM 2522 C CA . GLY A 1 337 ? -21.927 30.082 -25.455 1.00 56.56 337 GLY A CA 1
ATOM 2523 C C . GLY A 1 337 ? -22.587 30.415 -26.787 1.00 56.56 337 GLY A C 1
ATOM 2524 O O . GLY A 1 337 ? -22.111 31.256 -27.550 1.00 56.56 337 GLY A O 1
ATOM 2525 N N . GLY A 1 338 ? -23.706 29.742 -27.037 1.00 54.31 338 GLY A N 1
ATOM 2526 C CA . GLY A 1 338 ? -24.653 30.146 -28.056 1.00 54.31 338 GLY A CA 1
ATOM 2527 C C . GLY A 1 338 ? -25.253 31.501 -27.694 1.00 54.31 338 GLY A C 1
ATOM 2528 O O . GLY A 1 338 ? -25.841 31.671 -26.628 1.00 54.31 338 GLY A O 1
ATOM 2529 N N . ALA A 1 339 ? -25.111 32.449 -28.610 1.00 52.53 339 ALA A N 1
ATOM 2530 C CA . ALA A 1 339 ? -26.010 33.578 -28.756 1.00 52.53 339 ALA A CA 1
ATOM 2531 C C . ALA A 1 339 ? -26.453 33.590 -30.223 1.00 52.53 339 ALA A C 1
ATOM 2533 O O . ALA A 1 339 ? -25.617 33.716 -31.121 1.00 52.53 339 ALA A O 1
ATOM 2534 N N . GLY A 1 340 ? -27.753 33.395 -30.439 1.00 58.03 340 GLY A N 1
ATOM 2535 C CA . GLY A 1 340 ? -28.423 33.356 -31.736 1.00 58.03 340 GLY A CA 1
ATOM 2536 C C . GLY A 1 340 ? -29.878 32.970 -31.554 1.00 58.03 340 GLY A C 1
ATOM 2537 O O . GLY A 1 340 ? -30.109 31.772 -31.293 1.00 58.03 340 GLY A O 1
#

Organism: NCBI:txid641309

InterPro domains:
  IPR011990 Tetratricopeptide-like helical domain superfamily [G3DSA:1.25.40.10] (163-330)

Secondary structure (DSSP, 8-state):
-HHHHHHHHHHHHHHHHHHHHHHHHHHHHHHH-HHHHHHHHHHHHS--SSSHHHHHHHHHHHHHHHSHHHHHHHHHHHHHHHHHHHHHTT-HHHHHHHHHHHHHS-HHHHHHHHHHHHHHHHHH----------------S----HHHHHHHHHHHTTSS-S--HHHHHHHHHHHHHTT-HHHHHHHHHHHHHTTSS-TT-GGGHHHHHHHHHHHHHTT-HHHHHHHHHHHHHSTT-PPPHHHHHHHHHT---HHHHHHHHHIIIIIS-PPPPHHHHHHHHHHHHHHHHTTSSS-SS---S---SHHHHHHHHHHHHHHHHHHHHHHTTSS---------

Solvent-accessible surface area (backbone atoms only — not comparable to full-atom values): 19511 Å² total; per-residue (Å²): 117,78,67,58,57,57,49,52,53,51,48,51,53,50,50,53,50,49,52,52,52,49,54,52,48,54,53,50,54,59,69,69,40,71,63,59,61,53,50,55,54,56,58,58,74,73,59,77,98,75,55,59,69,64,45,51,48,51,51,52,48,57,53,43,54,68,38,67,64,58,40,50,50,24,50,51,49,22,52,51,51,52,49,43,40,70,73,53,64,35,39,74,66,46,45,53,48,52,54,52,46,58,74,75,39,60,48,68,48,52,30,53,15,50,54,53,43,53,54,53,52,65,70,63,68,64,81,79,87,70,93,69,88,80,78,94,69,96,72,81,93,75,82,72,50,32,68,51,51,45,49,54,49,36,31,76,70,66,42,36,76,74,82,51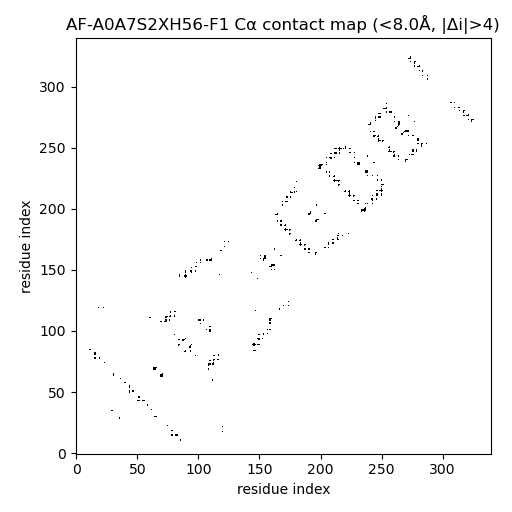,50,68,55,55,52,48,53,29,49,51,27,27,75,70,70,36,53,69,60,20,49,52,50,48,54,48,32,44,75,71,58,55,42,58,85,46,50,68,86,47,53,65,51,47,37,50,42,16,39,44,27,25,78,74,67,40,31,70,58,14,48,51,46,53,48,53,38,66,69,33,90,60,32,76,78,48,60,68,43,46,46,32,52,31,72,19,46,92,48,51,72,55,23,50,50,46,53,44,42,35,39,73,75,68,63,31,82,81,51,62,67,54,34,50,49,48,46,50,39,49,52,64,62,59,60,64,73,68,75,67,78,80,77,84,89,88,72,95,81,79,68,63,72,62,48,58,58,48,52,49,51,53,41,52,48,54,39,50,51,57,62,57,61,71,69,68,81,76,72,80,82,78,76,88,82,133

Mean predicted aligned error: 15.63 Å